Protein AF-A0A7W0UI19-F1 (afdb_monomer_lite)

Radius of gyration: 21.77 Å; chains: 1; bounding box: 52×46×66 Å

Structure (mmCIF, N/CA/C/O backbone):
data_AF-A0A7W0UI19-F1
#
_entry.id   AF-A0A7W0UI19-F1
#
loop_
_atom_site.group_PDB
_atom_site.id
_atom_site.type_symbol
_atom_site.label_atom_id
_atom_site.label_alt_id
_atom_site.label_comp_id
_atom_site.label_asym_id
_atom_site.label_entity_id
_atom_site.label_seq_id
_atom_site.pdbx_PDB_ins_code
_atom_site.Cartn_x
_atom_site.Cartn_y
_atom_site.Cartn_z
_atom_site.occupancy
_atom_site.B_iso_or_equiv
_atom_site.auth_seq_id
_atom_site.auth_comp_id
_atom_site.auth_asym_id
_atom_site.auth_atom_id
_atom_site.pdbx_PDB_model_num
ATOM 1 N N . ILE A 1 1 ? -8.050 18.160 -7.319 1.00 52.12 1 ILE A N 1
ATOM 2 C CA . ILE A 1 1 ? -9.422 18.165 -6.756 1.00 52.12 1 ILE A CA 1
ATOM 3 C C . ILE A 1 1 ? -9.553 16.894 -5.936 1.00 52.12 1 ILE A C 1
ATOM 5 O O . ILE A 1 1 ? -9.395 15.825 -6.505 1.00 52.12 1 ILE A O 1
ATOM 9 N N . LEU A 1 2 ? -9.743 16.997 -4.620 1.00 68.25 2 LEU A N 1
ATOM 10 C CA . LEU A 1 2 ? -10.076 15.840 -3.787 1.00 68.25 2 LEU A CA 1
ATOM 11 C C . LEU A 1 2 ? -11.592 15.674 -3.831 1.00 68.25 2 LEU A C 1
ATOM 13 O O . LEU A 1 2 ? -12.313 16.523 -3.301 1.00 68.25 2 LEU A O 1
ATOM 17 N N . HIS A 1 3 ? -12.056 14.638 -4.526 1.00 80.94 3 HIS A N 1
ATOM 18 C CA . HIS A 1 3 ? -13.480 14.384 -4.711 1.00 80.94 3 HIS A CA 1
ATOM 19 C C . HIS A 1 3 ? -14.168 14.138 -3.362 1.00 80.94 3 HIS A C 1
ATOM 21 O O . HIS A 1 3 ? -13.577 13.586 -2.431 1.00 80.94 3 HIS A O 1
ATOM 27 N N . SER A 1 4 ? -15.410 14.601 -3.246 1.00 92.00 4 SER A N 1
ATOM 28 C CA . SER A 1 4 ? -16.253 14.341 -2.087 1.00 92.00 4 SER A CA 1
ATOM 29 C C . SER A 1 4 ? -17.695 14.102 -2.512 1.00 92.00 4 SER A C 1
ATOM 31 O O . SER A 1 4 ? -18.158 14.648 -3.515 1.00 92.00 4 SER A O 1
ATOM 33 N N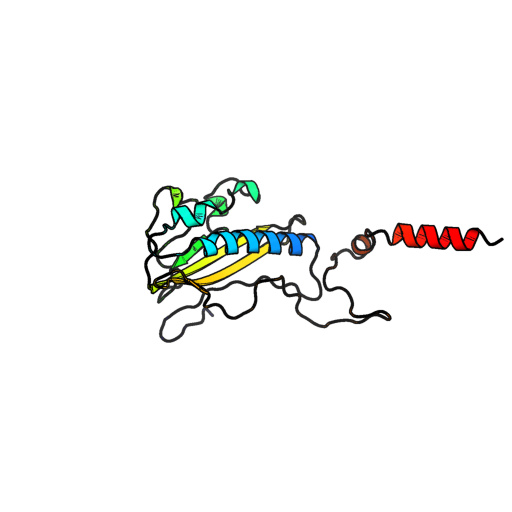 . TYR A 1 5 ? -18.405 13.295 -1.731 1.00 92.06 5 TYR A N 1
ATOM 34 C CA . TYR A 1 5 ? -19.844 13.097 -1.851 1.00 92.06 5 TYR A CA 1
ATOM 35 C C . TYR A 1 5 ? -20.494 13.447 -0.516 1.00 92.06 5 TYR A C 1
ATOM 37 O O . TYR A 1 5 ? -20.181 12.840 0.503 1.00 92.06 5 TYR A O 1
ATOM 45 N N . MET A 1 6 ? -21.355 14.470 -0.498 1.00 95.81 6 MET A N 1
ATOM 46 C CA . MET A 1 6 ? -21.982 14.981 0.734 1.00 95.81 6 MET A CA 1
ATOM 47 C C . MET A 1 6 ? -20.972 15.294 1.859 1.00 95.81 6 MET A C 1
ATOM 49 O O . MET A 1 6 ? -21.268 15.138 3.037 1.00 95.81 6 MET A O 1
ATOM 53 N N . GLY A 1 7 ? -19.759 15.719 1.492 1.00 93.75 7 GLY A N 1
ATOM 54 C CA . GLY A 1 7 ? -18.665 16.000 2.428 1.00 93.75 7 GLY A CA 1
ATOM 55 C C . GLY A 1 7 ? -17.731 14.816 2.699 1.00 93.75 7 GLY A C 1
ATOM 56 O O . GLY A 1 7 ? -16.564 15.055 2.996 1.00 93.75 7 GLY A O 1
ATOM 57 N N . TYR A 1 8 ? -18.184 13.575 2.500 1.00 94.69 8 TYR A N 1
ATOM 58 C CA . TYR A 1 8 ? -17.359 12.378 2.680 1.00 94.69 8 TYR A CA 1
ATOM 59 C C . TYR A 1 8 ? -16.314 12.229 1.577 1.00 94.69 8 TYR A C 1
ATOM 61 O O . TYR A 1 8 ? -16.587 12.514 0.408 1.00 94.69 8 TYR A O 1
ATOM 69 N N . ARG A 1 9 ? -15.112 11.791 1.953 1.00 92.50 9 ARG A N 1
ATOM 70 C CA . ARG A 1 9 ? -13.928 11.713 1.093 1.00 92.50 9 ARG A CA 1
ATOM 71 C C . ARG A 1 9 ? -13.615 10.280 0.669 1.00 92.50 9 ARG A C 1
ATOM 73 O O . ARG A 1 9 ? -13.901 9.319 1.373 1.00 92.50 9 ARG A O 1
ATOM 80 N N . THR A 1 10 ? -12.953 10.164 -0.476 1.00 90.94 10 THR A N 1
ATOM 81 C CA . THR A 1 10 ? -12.312 8.928 -0.943 1.00 90.94 10 THR A CA 1
ATOM 82 C C . THR A 1 10 ? -10.802 9.129 -0.970 1.00 90.94 10 THR A C 1
ATOM 84 O O . THR A 1 10 ? -10.346 10.181 -1.427 1.00 90.94 10 THR A O 1
ATOM 87 N N . CYS A 1 11 ? -10.040 8.122 -0.551 1.00 91.88 11 CYS A N 1
ATOM 88 C CA . CYS A 1 11 ? -8.587 8.075 -0.703 1.00 91.88 11 CYS A CA 1
ATOM 89 C C . CYS A 1 11 ? -8.212 6.705 -1.279 1.00 91.88 11 CYS A C 1
ATOM 91 O O . CYS A 1 11 ? -8.660 5.685 -0.762 1.00 91.88 11 CYS A O 1
ATOM 93 N N . TYR A 1 12 ? -7.542 6.698 -2.429 1.00 91.31 12 TYR A N 1
ATOM 94 C CA . TYR A 1 12 ? -6.922 5.506 -2.999 1.00 91.31 12 TYR A CA 1
ATOM 95 C C . TYR A 1 12 ? -5.825 5.921 -3.990 1.00 91.31 12 TYR A C 1
ATOM 97 O O . TYR A 1 12 ? -5.957 6.889 -4.748 1.00 91.31 12 TYR A O 1
ATOM 105 N N . TYR A 1 13 ? -4.774 5.113 -4.048 1.00 93.19 13 TYR A N 1
ATOM 106 C CA . TYR A 1 13 ? -3.627 5.241 -4.932 1.00 93.19 13 TYR A CA 1
ATOM 107 C C . TYR A 1 13 ? -3.538 4.020 -5.834 1.00 93.19 13 TYR A C 1
ATOM 109 O O . TYR A 1 13 ? -3.796 2.880 -5.437 1.00 93.19 13 TYR A O 1
ATOM 117 N N . ARG A 1 14 ? -3.146 4.261 -7.082 1.00 95.94 14 ARG A N 1
ATOM 118 C CA . ARG A 1 14 ? -2.836 3.221 -8.056 1.00 95.94 14 ARG A CA 1
ATOM 119 C C . ARG A 1 14 ? -1.517 3.571 -8.712 1.00 95.94 14 ARG A C 1
ATOM 121 O O . ARG A 1 14 ? -1.337 4.684 -9.199 1.00 95.94 14 ARG A O 1
ATOM 128 N N . THR A 1 15 ? -0.622 2.596 -8.765 1.00 97.31 15 THR A N 1
ATOM 129 C CA . THR A 1 15 ? 0.556 2.670 -9.626 1.00 97.31 15 THR A CA 1
ATOM 130 C C . THR A 1 15 ? 0.191 2.104 -10.989 1.00 97.31 15 THR A C 1
ATOM 132 O O . THR A 1 15 ? -0.308 0.983 -11.086 1.00 97.31 15 THR A O 1
ATOM 135 N N . LEU A 1 16 ? 0.438 2.887 -12.036 1.00 96.44 16 LEU A N 1
ATOM 136 C CA . LEU A 1 16 ? 0.225 2.511 -13.428 1.00 96.44 16 LEU A CA 1
ATOM 137 C C . LEU A 1 16 ? 1.539 2.687 -14.186 1.00 96.44 16 LEU A C 1
ATOM 139 O O . LEU A 1 16 ? 2.248 3.670 -13.978 1.00 96.44 16 LEU A O 1
ATOM 143 N N . ALA A 1 17 ? 1.828 1.771 -15.103 1.00 95.69 17 ALA A N 1
ATOM 144 C CA . ALA A 1 17 ? 2.871 1.965 -16.104 1.00 95.69 17 ALA A CA 1
ATOM 145 C C . ALA A 1 17 ? 2.230 2.361 -17.440 1.00 95.69 17 ALA A C 1
ATOM 147 O O . ALA A 1 17 ? 1.106 1.959 -17.731 1.00 95.69 17 ALA A O 1
ATOM 148 N N . VAL A 1 18 ? 2.931 3.127 -18.276 1.00 93.69 18 VAL A N 1
ATOM 149 C CA . VAL A 1 18 ? 2.445 3.519 -19.609 1.00 93.69 18 VAL A CA 1
ATOM 150 C C . VAL A 1 18 ? 3.315 2.857 -20.670 1.00 93.69 18 VAL A C 1
ATOM 152 O O . VAL A 1 18 ? 4.537 2.901 -20.580 1.00 93.69 18 VAL A O 1
ATOM 155 N N . ALA A 1 19 ? 2.678 2.256 -21.678 1.00 90.38 19 ALA A N 1
ATOM 156 C CA . ALA A 1 19 ? 3.276 1.453 -22.749 1.00 90.38 19 ALA A CA 1
ATOM 157 C C . ALA A 1 19 ? 3.923 0.134 -22.283 1.00 90.38 19 ALA A C 1
ATOM 159 O O . ALA A 1 19 ? 3.547 -0.930 -22.779 1.00 90.38 19 ALA A O 1
ATOM 160 N N . SER A 1 20 ? 4.841 0.175 -21.317 1.00 92.31 20 SER A N 1
ATOM 161 C CA . SER A 1 20 ? 5.483 -1.004 -20.726 1.00 92.31 20 SER A CA 1
ATOM 162 C C . SER A 1 20 ? 5.920 -0.761 -19.281 1.00 92.31 20 SER A C 1
ATOM 164 O O . SER A 1 20 ? 6.120 0.379 -18.876 1.00 92.31 20 SER A O 1
ATOM 166 N N . ALA A 1 21 ? 6.104 -1.836 -18.516 1.00 94.81 21 ALA A N 1
ATOM 167 C CA . ALA A 1 21 ? 6.697 -1.814 -17.180 1.00 94.81 21 ALA A CA 1
ATOM 168 C C . ALA A 1 21 ? 8.069 -2.501 -17.174 1.00 94.81 21 ALA A C 1
ATOM 170 O O . ALA A 1 21 ? 8.208 -3.580 -17.754 1.00 94.81 21 ALA A O 1
ATOM 171 N N . SER A 1 22 ? 9.051 -1.910 -16.488 1.00 94.38 22 SER A N 1
ATOM 172 C CA . SER A 1 22 ? 10.348 -2.550 -16.234 1.00 94.38 22 SER A CA 1
ATOM 173 C C . SER A 1 22 ? 10.191 -3.727 -15.272 1.00 94.38 22 SER A C 1
ATOM 175 O O . SER A 1 22 ? 9.207 -3.816 -14.521 1.00 94.38 22 SER A O 1
ATOM 177 N N . ARG A 1 23 ? 11.159 -4.650 -15.271 1.00 94.31 23 ARG A N 1
ATOM 178 C CA . ARG A 1 23 ? 11.112 -5.768 -14.327 1.00 94.31 23 ARG A CA 1
ATOM 179 C C . ARG A 1 23 ? 11.228 -5.296 -12.866 1.00 94.31 23 ARG A C 1
ATOM 181 O O . ARG A 1 23 ? 10.413 -5.753 -12.060 1.00 94.31 23 ARG A O 1
ATOM 188 N N . PRO A 1 24 ? 12.123 -4.345 -12.524 1.00 95.81 24 PRO A N 1
ATOM 189 C CA . PRO A 1 24 ? 12.184 -3.763 -11.186 1.00 95.81 24 PRO A CA 1
ATOM 190 C C . PRO A 1 24 ? 10.859 -3.158 -10.705 1.00 95.81 24 PRO A C 1
ATOM 192 O O . PRO A 1 24 ? 10.486 -3.381 -9.554 1.00 95.81 24 PRO A O 1
ATOM 195 N N . LEU A 1 25 ? 10.112 -2.456 -11.568 1.00 97.38 25 LEU A N 1
ATOM 196 C CA . LEU A 1 25 ? 8.817 -1.875 -11.192 1.00 97.38 25 LEU A CA 1
ATOM 197 C C . LEU A 1 25 ? 7.766 -2.954 -10.896 1.00 97.38 25 LEU A C 1
ATOM 199 O O . LEU A 1 25 ? 7.000 -2.831 -9.942 1.00 97.38 25 LEU A O 1
ATOM 203 N N . LEU A 1 26 ? 7.732 -4.029 -11.688 1.00 97.00 26 LEU A N 1
ATOM 204 C CA . LEU A 1 26 ? 6.833 -5.160 -11.435 1.00 97.00 26 LEU A CA 1
ATOM 205 C C . LEU A 1 26 ? 7.136 -5.850 -10.107 1.00 97.00 26 LEU A C 1
ATOM 207 O O . LEU A 1 26 ? 6.212 -6.212 -9.378 1.00 97.00 26 LEU A O 1
ATOM 211 N N . ASP A 1 27 ? 8.415 -6.046 -9.796 1.00 97.56 27 ASP A N 1
ATOM 212 C CA . ASP A 1 27 ? 8.826 -6.684 -8.549 1.00 97.56 27 ASP A CA 1
ATOM 213 C C . ASP A 1 27 ? 8.541 -5.773 -7.340 1.00 97.56 27 ASP A C 1
ATOM 215 O O . ASP A 1 27 ? 8.042 -6.254 -6.318 1.00 97.56 27 ASP A O 1
ATOM 219 N N . ALA A 1 28 ? 8.724 -4.454 -7.483 1.00 98.31 28 ALA A N 1
ATOM 220 C CA . ALA A 1 28 ? 8.313 -3.475 -6.477 1.00 98.31 28 ALA A CA 1
ATOM 221 C C . ALA A 1 28 ? 6.798 -3.476 -6.243 1.00 98.31 28 ALA A C 1
ATOM 223 O O . ALA A 1 28 ? 6.350 -3.524 -5.098 1.00 98.31 28 ALA A O 1
ATOM 224 N N . TYR A 1 29 ? 6.000 -3.505 -7.314 1.00 98.56 29 TYR A N 1
ATOM 225 C CA . TYR A 1 29 ? 4.541 -3.572 -7.216 1.00 98.56 29 TYR A CA 1
ATOM 226 C C . TYR A 1 29 ? 4.076 -4.810 -6.454 1.00 98.56 29 TYR A C 1
ATOM 228 O O . TYR A 1 29 ? 3.253 -4.706 -5.549 1.00 98.56 29 TYR A O 1
ATOM 236 N N . LYS A 1 30 ? 4.635 -5.984 -6.773 1.00 98.44 30 LYS A N 1
ATOM 237 C CA . LYS A 1 30 ? 4.313 -7.231 -6.065 1.00 98.44 30 LYS A CA 1
ATOM 238 C C . LYS A 1 30 ? 4.644 -7.145 -4.580 1.00 98.44 30 LYS A C 1
ATOM 240 O O . LYS A 1 30 ? 3.865 -7.619 -3.759 1.00 98.44 30 LYS A O 1
ATOM 245 N N . ARG A 1 31 ? 5.786 -6.548 -4.228 1.00 98.38 31 ARG A N 1
ATOM 246 C CA . ARG A 1 31 ? 6.193 -6.398 -2.828 1.00 98.38 31 ARG A CA 1
ATOM 247 C C . ARG A 1 31 ? 5.301 -5.417 -2.069 1.00 98.38 31 ARG A C 1
ATOM 249 O O . ARG A 1 31 ? 4.898 -5.719 -0.952 1.00 98.38 31 ARG A O 1
ATOM 256 N N . CYS A 1 32 ? 4.969 -4.290 -2.690 1.00 98.25 32 CYS A N 1
ATOM 257 C CA . CYS A 1 32 ? 4.010 -3.326 -2.164 1.00 98.25 32 CYS A CA 1
ATOM 258 C C . CYS A 1 32 ? 2.650 -4.002 -1.907 1.00 98.25 32 CYS A C 1
ATOM 260 O O . CYS A 1 32 ? 2.166 -4.006 -0.778 1.00 98.25 32 CYS A O 1
ATOM 262 N N . ARG A 1 33 ? 2.101 -4.700 -2.911 1.00 98.12 33 ARG A N 1
ATOM 263 C CA . ARG A 1 33 ? 0.830 -5.427 -2.788 1.00 98.12 33 ARG A CA 1
ATOM 264 C C . ARG A 1 33 ? 0.854 -6.487 -1.682 1.00 98.12 33 ARG A C 1
ATOM 266 O O . ARG A 1 33 ? -0.101 -6.579 -0.923 1.00 98.12 33 ARG A O 1
ATOM 273 N N . TYR A 1 34 ? 1.954 -7.228 -1.549 1.00 98.44 34 TYR A N 1
ATOM 274 C CA . TYR A 1 34 ? 2.127 -8.228 -0.492 1.00 98.44 34 TYR A CA 1
ATOM 275 C C . TYR A 1 34 ? 1.947 -7.639 0.917 1.00 98.44 34 TYR A C 1
ATOM 277 O O . TYR A 1 34 ? 1.208 -8.204 1.719 1.00 98.44 34 TYR A O 1
ATOM 285 N N . TYR A 1 35 ? 2.586 -6.504 1.224 1.00 98.50 35 TYR A N 1
ATOM 286 C CA . TYR A 1 35 ? 2.452 -5.881 2.547 1.00 98.50 35 TYR A CA 1
ATOM 287 C C . TYR A 1 35 ? 1.065 -5.296 2.788 1.00 98.50 35 TYR A C 1
ATOM 289 O O . TYR A 1 35 ? 0.579 -5.324 3.919 1.00 98.50 35 TYR A O 1
ATOM 297 N N . LEU A 1 36 ? 0.428 -4.782 1.735 1.00 98.50 36 LEU A N 1
ATOM 298 C CA . LEU A 1 36 ? -0.937 -4.287 1.816 1.00 98.50 36 LEU A CA 1
ATOM 299 C C . LEU A 1 36 ? -1.920 -5.418 2.129 1.00 98.50 36 LEU A C 1
ATOM 301 O O . LEU A 1 36 ? -2.671 -5.318 3.094 1.00 98.50 36 LEU A O 1
ATOM 305 N N . ASP A 1 37 ? -1.862 -6.519 1.376 1.00 98.44 37 ASP A N 1
ATOM 306 C CA . ASP A 1 37 ? -2.731 -7.681 1.587 1.00 98.44 37 ASP A CA 1
ATOM 307 C C . ASP A 1 37 ? -2.492 -8.326 2.962 1.00 98.44 37 ASP A C 1
ATOM 309 O O . ASP A 1 37 ? -3.447 -8.698 3.643 1.00 98.44 37 ASP A O 1
ATOM 313 N N . ALA A 1 38 ? -1.232 -8.407 3.410 1.00 98.62 38 ALA A N 1
ATOM 314 C CA . ALA A 1 38 ? -0.893 -8.920 4.737 1.00 98.62 38 ALA A CA 1
ATOM 315 C C . ALA A 1 38 ? -1.503 -8.071 5.865 1.00 98.62 38 ALA A C 1
ATOM 317 O O . ALA A 1 38 ? -1.992 -8.626 6.845 1.00 98.62 38 ALA A O 1
ATOM 318 N N . ALA A 1 39 ? -1.497 -6.743 5.729 1.00 98.56 39 ALA A N 1
ATOM 319 C CA . ALA A 1 39 ? -2.092 -5.840 6.711 1.00 98.56 39 ALA A CA 1
ATOM 320 C C . ALA A 1 39 ? -3.626 -5.881 6.679 1.00 98.56 39 ALA A C 1
ATOM 322 O O . ALA A 1 39 ? -4.261 -5.977 7.728 1.00 98.56 39 ALA A O 1
ATOM 323 N N . ILE A 1 40 ? -4.222 -5.876 5.482 1.00 98.44 40 ILE A N 1
ATOM 324 C CA . ILE A 1 40 ? -5.674 -5.988 5.288 1.00 98.44 40 ILE A CA 1
ATOM 325 C C . ILE A 1 40 ? -6.212 -7.294 5.896 1.00 98.44 40 ILE A C 1
ATOM 327 O O . ILE A 1 40 ? -7.244 -7.278 6.560 1.00 98.44 40 ILE A O 1
ATOM 331 N N . ALA A 1 41 ? -5.492 -8.411 5.754 1.00 98.50 41 ALA A N 1
ATOM 332 C CA . ALA A 1 41 ? -5.898 -9.708 6.304 1.00 98.50 41 ALA A CA 1
ATOM 333 C C . ALA A 1 41 ? -6.015 -9.742 7.842 1.00 98.50 41 ALA A C 1
ATOM 335 O O . ALA A 1 41 ? -6.640 -10.652 8.387 1.00 98.50 41 ALA A O 1
ATOM 336 N N . LEU A 1 42 ? -5.424 -8.772 8.548 1.00 98.56 42 LEU A N 1
ATOM 337 C CA . LEU A 1 42 ? -5.507 -8.652 10.006 1.00 98.56 42 LEU A CA 1
ATOM 338 C C . LEU A 1 42 ? -6.705 -7.817 10.477 1.00 98.56 42 LEU A C 1
ATOM 340 O O . LEU A 1 42 ? -6.971 -7.760 11.680 1.00 98.56 42 LEU A O 1
ATOM 344 N N . ILE A 1 43 ? -7.429 -7.170 9.562 1.00 98.69 43 ILE A N 1
ATOM 345 C CA . ILE A 1 43 ? -8.527 -6.276 9.914 1.00 98.69 43 ILE A CA 1
ATOM 346 C C . ILE A 1 43 ? -9.747 -7.067 10.374 1.00 98.69 43 ILE A C 1
ATOM 348 O O . ILE A 1 43 ? -10.305 -7.889 9.653 1.00 98.69 43 ILE A O 1
ATOM 352 N N . ARG A 1 44 ? -10.174 -6.781 11.601 1.00 98.62 44 ARG A N 1
ATOM 353 C CA . ARG A 1 44 ? -11.405 -7.275 12.220 1.00 98.62 44 ARG A CA 1
ATOM 354 C C . ARG A 1 44 ? -11.702 -6.456 13.477 1.00 98.62 44 ARG A C 1
ATOM 356 O O . ARG A 1 44 ? -10.765 -5.889 14.053 1.00 98.62 44 ARG A O 1
ATOM 363 N N . PRO A 1 45 ? -12.950 -6.436 13.969 1.00 98.75 45 PRO A N 1
ATOM 364 C CA . PRO A 1 45 ? -13.244 -5.871 15.278 1.00 98.75 45 PRO A CA 1
ATOM 365 C C . PRO A 1 45 ? -12.358 -6.472 16.382 1.00 98.75 45 PRO A C 1
ATOM 367 O O . PRO A 1 45 ? -12.140 -7.687 16.453 1.00 98.75 45 PRO A O 1
ATOM 370 N N . GLY A 1 46 ? -11.828 -5.603 17.240 1.00 98.31 46 GLY A N 1
ATOM 371 C CA . GLY A 1 46 ? -10.959 -5.959 18.361 1.00 98.31 46 GLY A CA 1
ATOM 372 C C . GLY A 1 46 ? -9.476 -6.125 18.019 1.00 98.31 46 GLY A C 1
ATOM 373 O O . GLY A 1 46 ? -8.678 -6.189 18.951 1.00 98.31 46 GLY A O 1
ATOM 374 N N . ALA A 1 47 ? -9.091 -6.166 16.737 1.00 98.56 47 ALA A N 1
ATOM 375 C CA . ALA A 1 47 ? -7.686 -6.013 16.356 1.00 98.56 47 ALA A CA 1
ATOM 376 C C . ALA A 1 47 ? -7.196 -4.589 16.671 1.00 98.56 47 ALA A C 1
ATOM 378 O O . ALA A 1 47 ? -8.001 -3.680 16.881 1.00 98.56 47 ALA A O 1
ATOM 379 N N . THR A 1 48 ? -5.887 -4.367 16.694 1.00 98.81 48 THR A N 1
ATOM 380 C CA . THR A 1 48 ? -5.299 -3.043 16.943 1.00 98.81 48 THR A CA 1
ATOM 381 C C . THR A 1 48 ? -4.493 -2.527 15.760 1.00 98.81 48 THR A C 1
ATOM 383 O O . THR A 1 48 ? -3.939 -3.302 14.979 1.00 98.81 48 THR A O 1
ATOM 386 N N . THR A 1 49 ? -4.350 -1.203 15.653 1.00 98.75 49 THR A N 1
ATOM 387 C CA . THR A 1 49 ? -3.456 -0.593 14.654 1.00 98.75 49 THR A CA 1
ATOM 388 C C . THR A 1 49 ? -2.016 -1.106 14.784 1.00 98.75 49 THR A C 1
ATOM 390 O O . THR A 1 49 ? -1.352 -1.303 13.772 1.00 98.75 49 THR A O 1
ATOM 393 N N . GLY A 1 50 ? -1.552 -1.404 16.004 1.00 98.69 50 GLY A N 1
ATOM 394 C CA . GLY A 1 50 ? -0.241 -2.005 16.275 1.00 98.69 50 GLY A CA 1
ATOM 395 C C . GLY A 1 50 ? -0.069 -3.405 15.677 1.00 98.69 50 GLY A C 1
ATOM 396 O O . GLY A 1 50 ? 0.945 -3.679 15.034 1.00 98.69 50 GLY A O 1
ATOM 397 N N . GLU A 1 51 ? -1.072 -4.277 15.825 1.00 98.75 51 GLU A N 1
ATOM 398 C CA . GLU A 1 51 ? -1.076 -5.608 15.195 1.00 98.75 51 GLU A CA 1
ATOM 399 C C . GLU A 1 51 ? -1.002 -5.495 13.669 1.00 98.75 51 GLU A C 1
ATOM 401 O O . GLU A 1 51 ? -0.219 -6.202 13.038 1.00 98.75 51 GLU A O 1
ATOM 406 N N . VAL A 1 52 ? -1.748 -4.558 13.080 1.00 98.75 52 VAL A N 1
ATOM 407 C CA . VAL A 1 52 ? -1.771 -4.337 11.627 1.00 98.75 52 VAL A CA 1
ATOM 408 C C . VAL A 1 52 ? -0.421 -3.845 11.108 1.00 98.75 52 VAL A C 1
ATOM 410 O O . VAL A 1 52 ? 0.092 -4.389 10.134 1.00 98.75 52 VAL A O 1
ATOM 413 N N . VAL A 1 53 ? 0.209 -2.860 11.756 1.00 98.56 53 VAL A N 1
ATOM 414 C CA . VAL A 1 53 ? 1.513 -2.350 11.288 1.00 98.56 53 VAL A CA 1
ATOM 415 C C . VAL A 1 53 ? 2.683 -3.282 11.612 1.00 98.56 53 VAL A C 1
ATOM 417 O O . VAL A 1 53 ? 3.785 -3.089 11.095 1.00 98.56 53 VAL A O 1
ATOM 420 N N . SER A 1 54 ? 2.471 -4.310 12.440 1.00 98.19 54 SER A N 1
ATOM 421 C CA . SER A 1 54 ? 3.517 -5.278 12.791 1.00 98.19 54 SER A CA 1
ATOM 422 C C . SER A 1 54 ? 4.009 -6.097 11.592 1.00 98.19 54 SER A C 1
ATOM 424 O O . SER A 1 54 ? 5.167 -6.515 11.585 1.00 98.19 54 SER A O 1
ATOM 426 N N . VAL A 1 55 ? 3.169 -6.276 10.562 1.00 98.38 55 VAL A N 1
ATOM 427 C CA . VAL A 1 55 ? 3.530 -6.983 9.319 1.00 98.38 55 VAL A CA 1
ATOM 428 C C . VAL A 1 55 ? 4.156 -6.076 8.262 1.00 98.38 55 VAL A C 1
ATOM 430 O O . VAL A 1 55 ? 4.653 -6.570 7.249 1.00 98.38 55 VAL A O 1
ATOM 433 N N . TRP A 1 56 ? 4.143 -4.757 8.468 1.00 98.31 56 TRP A N 1
ATOM 434 C CA . TRP A 1 56 ? 4.836 -3.828 7.584 1.00 98.31 56 TRP A CA 1
ATOM 435 C C . TRP A 1 56 ? 6.349 -3.869 7.817 1.00 98.31 56 TRP A C 1
ATOM 437 O O . TRP A 1 56 ? 6.788 -4.030 8.962 1.00 98.31 56 TRP A O 1
ATOM 447 N N . PRO A 1 57 ? 7.147 -3.694 6.747 1.00 97.69 57 PRO A N 1
ATOM 448 C CA . P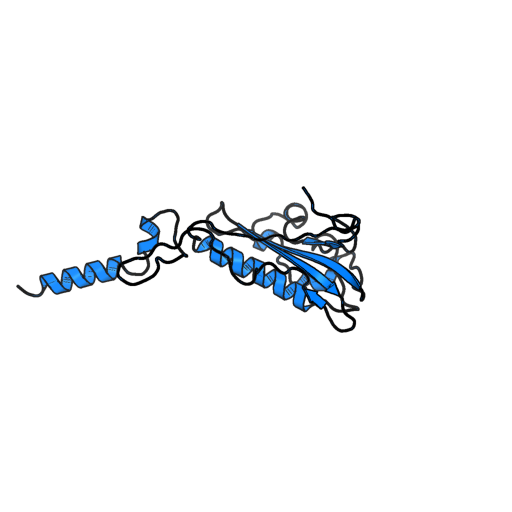RO A 1 57 ? 8.598 -3.711 6.831 1.00 97.69 57 PRO A CA 1
ATOM 449 C C . PRO A 1 57 ? 9.097 -2.534 7.665 1.00 97.69 57 PRO A C 1
ATOM 451 O O . PRO A 1 57 ? 8.492 -1.460 7.667 1.00 97.69 57 PRO A O 1
ATOM 454 N N . LYS A 1 58 ? 10.240 -2.716 8.321 1.00 98.06 58 LYS A N 1
ATOM 455 C CA . LYS A 1 58 ? 10.992 -1.604 8.905 1.00 98.06 58 LYS A CA 1
ATOM 456 C C . LYS A 1 58 ? 11.500 -0.679 7.806 1.00 98.06 58 LYS A C 1
ATOM 458 O O . LYS A 1 58 ? 11.857 -1.144 6.723 1.00 98.06 58 LYS A O 1
ATOM 463 N N . ALA A 1 59 ? 11.632 0.606 8.120 1.00 97.81 59 ALA A N 1
ATOM 464 C CA . ALA A 1 59 ? 12.176 1.631 7.224 1.00 97.81 59 ALA A CA 1
ATOM 465 C C . ALA A 1 59 ? 13.452 1.202 6.467 1.00 97.81 59 ALA A C 1
ATOM 467 O O . ALA A 1 59 ? 13.571 1.391 5.253 1.00 97.81 59 ALA A O 1
ATOM 468 N N . GLN A 1 60 ? 14.389 0.551 7.162 1.00 97.94 60 GLN A N 1
ATOM 469 C CA . GLN A 1 60 ? 15.681 0.154 6.596 1.00 97.94 60 GLN A CA 1
ATOM 470 C C . GLN A 1 60 ? 15.558 -0.941 5.531 1.00 97.94 60 GLN A C 1
ATOM 472 O O . GLN A 1 60 ? 16.403 -1.028 4.642 1.00 97.94 60 GLN A O 1
ATOM 477 N N . GLU A 1 61 ? 14.501 -1.755 5.574 1.00 97.44 61 GLU A N 1
ATOM 478 C CA . GLU A 1 61 ? 14.274 -2.831 4.602 1.00 97.44 61 GLU A CA 1
ATOM 479 C C . GLU A 1 61 ? 13.925 -2.298 3.208 1.00 97.44 61 GLU A C 1
ATOM 481 O O . GLU A 1 61 ? 14.078 -3.015 2.219 1.00 97.44 61 GLU A O 1
ATOM 486 N N . PHE A 1 62 ? 13.486 -1.041 3.120 1.00 96.31 62 PHE A N 1
ATOM 487 C CA . PHE A 1 62 ? 13.169 -0.367 1.864 1.00 96.31 62 PHE A CA 1
ATOM 488 C C . PHE A 1 62 ? 13.923 0.958 1.694 1.00 96.31 62 PHE A C 1
ATOM 490 O O . PHE A 1 62 ? 13.499 1.827 0.937 1.00 96.31 62 PHE A O 1
ATOM 497 N N . GLY A 1 63 ? 15.081 1.090 2.350 1.00 96.00 63 GLY A N 1
ATOM 498 C CA . GLY A 1 63 ? 16.068 2.126 2.035 1.00 96.00 63 GLY A CA 1
ATOM 499 C C . GLY A 1 63 ? 15.942 3.443 2.803 1.00 96.00 63 GLY A C 1
ATOM 500 O O . GLY A 1 63 ? 16.575 4.418 2.402 1.00 96.00 63 GLY A O 1
ATOM 501 N N . PHE A 1 64 ? 15.178 3.488 3.897 1.00 96.88 64 PHE A N 1
ATOM 502 C CA . PHE A 1 64 ? 15.049 4.673 4.753 1.00 96.88 64 PHE A CA 1
ATOM 503 C C . PHE A 1 64 ? 15.813 4.499 6.075 1.00 96.88 64 PHE A C 1
ATOM 505 O O . PHE A 1 64 ? 15.910 3.380 6.582 1.00 96.88 64 PHE A O 1
ATOM 512 N N . PRO A 1 65 ? 16.379 5.578 6.650 1.00 97.38 65 PRO A N 1
ATOM 513 C CA . PRO A 1 65 ? 17.212 5.479 7.849 1.00 97.38 65 PRO A CA 1
ATOM 514 C C . PRO A 1 65 ? 16.427 5.057 9.099 1.00 97.38 65 PRO A C 1
ATOM 516 O O . PRO A 1 65 ? 16.966 4.323 9.928 1.00 97.38 65 PRO A O 1
ATOM 519 N N . ASP A 1 66 ? 15.167 5.479 9.224 1.00 97.81 66 ASP A N 1
ATOM 520 C CA . ASP A 1 66 ? 14.303 5.246 10.383 1.00 97.81 66 ASP A CA 1
ATOM 521 C C . ASP A 1 66 ? 12.809 5.427 10.037 1.00 97.81 66 ASP A C 1
ATOM 523 O O . ASP A 1 66 ? 12.444 5.812 8.923 1.00 97.81 66 ASP A O 1
ATOM 527 N N . GLU A 1 67 ? 11.938 5.097 10.997 1.00 97.00 67 GLU A N 1
ATOM 528 C CA . GLU A 1 67 ? 10.476 5.157 10.844 1.00 97.00 67 GLU A CA 1
ATOM 529 C C . GLU A 1 67 ? 9.948 6.599 10.710 1.00 97.00 67 GLU A C 1
ATOM 531 O O . GLU A 1 67 ? 8.864 6.798 10.167 1.00 97.00 67 GLU A O 1
ATOM 536 N N . GLU A 1 68 ? 10.699 7.612 11.162 1.00 96.94 68 GLU A N 1
ATOM 537 C CA . GLU A 1 68 ? 10.331 9.025 11.001 1.00 96.94 68 GLU A CA 1
ATOM 538 C C . GLU A 1 68 ? 10.520 9.463 9.545 1.00 96.94 68 GLU A C 1
ATOM 540 O O . GLU A 1 68 ? 9.592 9.987 8.924 1.00 96.94 68 GLU A O 1
ATOM 545 N N . ALA A 1 69 ? 11.674 9.151 8.950 1.00 96.88 69 ALA A N 1
ATOM 546 C CA . ALA A 1 69 ? 11.943 9.396 7.536 1.00 96.88 69 ALA A CA 1
ATOM 547 C C . ALA A 1 69 ? 10.990 8.621 6.607 1.00 96.88 69 ALA A C 1
ATOM 549 O O . ALA A 1 69 ? 10.725 9.058 5.486 1.00 96.88 69 ALA A O 1
ATOM 550 N N . ALA A 1 70 ? 10.469 7.482 7.069 1.00 96.00 70 ALA A N 1
ATOM 551 C CA . ALA A 1 70 ? 9.537 6.635 6.333 1.00 96.00 70 ALA A CA 1
ATOM 552 C C . ALA A 1 70 ? 8.049 6.870 6.664 1.00 96.00 70 ALA A C 1
ATOM 554 O O . ALA A 1 70 ? 7.190 6.197 6.088 1.00 96.00 70 ALA A O 1
ATOM 555 N N . PHE A 1 71 ? 7.728 7.808 7.564 1.00 92.69 71 PHE A N 1
ATOM 556 C CA . PHE A 1 71 ? 6.428 7.895 8.244 1.00 92.69 71 PHE A CA 1
ATOM 557 C C . PHE A 1 71 ? 5.206 7.845 7.315 1.00 92.69 71 PHE A C 1
ATOM 559 O O . PHE A 1 71 ? 4.230 7.166 7.618 1.00 92.69 71 PHE A O 1
ATOM 566 N N . ALA A 1 72 ? 5.265 8.545 6.180 1.00 90.38 72 ALA A N 1
ATOM 567 C CA . ALA A 1 72 ? 4.153 8.674 5.236 1.00 90.38 72 ALA A CA 1
ATOM 568 C C . ALA A 1 72 ? 4.212 7.686 4.048 1.00 90.38 72 ALA A C 1
ATOM 570 O O . ALA A 1 72 ? 3.531 7.901 3.043 1.00 90.38 72 ALA A O 1
ATOM 571 N N . LEU A 1 73 ? 5.063 6.654 4.120 1.00 94.88 73 LEU A N 1
ATOM 572 C CA . LEU A 1 73 ? 5.259 5.665 3.048 1.00 94.88 73 LEU A CA 1
ATOM 573 C C . LEU A 1 73 ? 4.549 4.337 3.337 1.00 94.88 73 LEU A C 1
ATOM 575 O O . LEU A 1 73 ? 3.863 3.822 2.457 1.00 94.88 73 LEU A O 1
ATOM 579 N N . GLN A 1 74 ? 4.690 3.816 4.561 1.00 95.56 74 GLN A N 1
ATOM 580 C CA . GLN A 1 74 ? 3.881 2.712 5.093 1.00 95.56 74 GLN A CA 1
ATOM 581 C C . GLN A 1 74 ? 2.884 3.301 6.083 1.00 95.56 74 GLN A C 1
ATOM 583 O O . GLN A 1 74 ? 3.248 3.593 7.226 1.00 95.56 74 GLN A O 1
ATOM 588 N N . PHE A 1 75 ? 1.656 3.539 5.633 1.00 97.44 75 PHE A N 1
ATOM 589 C CA . PHE A 1 75 ? 0.731 4.365 6.390 1.00 97.44 75 PHE A CA 1
ATOM 590 C C . PHE A 1 75 ? -0.714 3.900 6.256 1.00 97.44 75 PHE A C 1
ATOM 592 O O . PHE A 1 75 ? -1.097 3.155 5.360 1.00 97.44 75 PHE A O 1
ATOM 599 N N . GLY A 1 76 ? -1.539 4.334 7.189 1.00 97.75 76 GLY A N 1
ATOM 600 C CA . GLY A 1 76 ? -2.975 4.234 7.068 1.00 97.75 76 GLY A CA 1
ATOM 601 C C . GLY A 1 76 ? -3.643 5.252 7.964 1.00 97.75 76 GLY A C 1
ATOM 602 O O . GLY A 1 76 ? -3.083 5.690 8.973 1.00 97.75 76 GLY A O 1
ATOM 603 N N . HIS A 1 77 ? -4.846 5.644 7.585 1.00 97.88 77 HIS A N 1
ATOM 604 C CA . HIS A 1 77 ? -5.580 6.688 8.279 1.00 97.88 77 HIS A CA 1
ATOM 605 C C . HIS A 1 77 ? -7.083 6.505 8.119 1.00 97.88 77 HIS A C 1
ATOM 607 O O . HIS A 1 77 ? -7.562 6.008 7.097 1.00 97.88 77 HIS A O 1
ATOM 613 N N . GLY A 1 78 ? -7.837 6.971 9.112 1.00 97.69 78 GLY A N 1
ATOM 614 C CA . GLY A 1 78 ? -9.277 7.146 8.994 1.00 97.69 78 GLY A CA 1
ATOM 615 C C . GLY A 1 78 ? -9.634 8.036 7.807 1.00 97.69 78 GLY A C 1
ATOM 616 O O . GLY A 1 78 ? -8.886 8.960 7.461 1.00 97.69 78 GLY A O 1
ATOM 617 N N . VAL A 1 79 ? -10.778 7.751 7.187 1.00 95.81 79 VAL A N 1
ATOM 618 C CA . VAL A 1 79 ? -11.345 8.575 6.116 1.00 95.81 79 VAL A CA 1
ATOM 619 C C . VAL A 1 79 ? -12.840 8.766 6.340 1.00 95.81 79 VAL A C 1
ATOM 621 O O . VAL A 1 79 ? -13.582 7.806 6.538 1.00 95.81 79 VAL A O 1
ATOM 624 N N . GLY A 1 80 ? -13.285 10.012 6.220 1.00 95.06 80 GLY A N 1
ATOM 625 C CA . GLY A 1 80 ? -14.657 10.415 6.485 1.00 95.06 80 GLY A CA 1
ATOM 626 C C . GLY A 1 80 ? -14.889 11.828 5.973 1.00 95.06 80 GLY A C 1
ATOM 627 O O . GLY A 1 80 ? -14.852 12.049 4.762 1.00 95.06 80 GLY A O 1
ATOM 628 N N . LEU A 1 81 ? -15.142 12.790 6.864 1.00 94.88 81 LEU A N 1
ATOM 629 C CA . LEU A 1 81 ? -15.367 14.193 6.476 1.00 94.88 81 LEU A CA 1
ATOM 630 C C . LEU A 1 81 ? -14.048 14.931 6.209 1.00 94.88 81 LEU A C 1
ATOM 632 O O . LEU A 1 81 ? -13.973 15.790 5.320 1.00 94.88 81 LEU A O 1
ATOM 636 N N . SER A 1 82 ? -12.998 14.576 6.950 1.00 92.50 82 SER A N 1
ATOM 637 C CA . SER A 1 82 ? -11.617 14.925 6.630 1.00 92.50 82 SER A CA 1
ATOM 638 C C . SER A 1 82 ? -10.962 13.815 5.807 1.00 92.50 82 SER A C 1
ATOM 640 O O . SER A 1 82 ? -11.385 12.659 5.813 1.00 92.50 82 SER A O 1
ATOM 642 N N . ILE A 1 83 ? -9.930 14.191 5.048 1.00 91.56 83 ILE A N 1
ATOM 643 C CA . ILE A 1 83 ? -9.160 13.221 4.271 1.00 91.56 83 ILE A CA 1
ATOM 644 C C . ILE A 1 83 ? -8.343 12.316 5.184 1.00 91.56 83 ILE A C 1
ATOM 646 O O . ILE A 1 83 ? -8.271 11.122 4.925 1.00 91.56 83 ILE A O 1
ATOM 650 N N . TRP A 1 84 ? -7.765 12.892 6.239 1.00 92.81 84 TRP A N 1
ATOM 651 C CA . TRP A 1 84 ? -6.953 12.204 7.232 1.00 92.81 84 TRP A CA 1
ATOM 652 C C . TRP A 1 84 ? -7.618 12.373 8.594 1.00 92.81 84 TRP A C 1
ATOM 654 O O . TRP A 1 84 ? -7.802 13.496 9.079 1.00 92.81 84 TRP A O 1
ATOM 664 N N . GLU A 1 85 ? -8.017 11.246 9.170 1.00 94.56 85 GLU A N 1
ATOM 665 C CA . GLU A 1 85 ? -8.702 11.122 10.453 1.00 94.56 85 GLU A CA 1
ATOM 666 C C . GLU A 1 85 ? -8.095 9.959 11.245 1.00 94.56 85 GLU A C 1
ATOM 668 O O . GLU A 1 85 ? -7.222 9.234 10.765 1.00 94.56 85 GLU A O 1
ATOM 673 N N . LYS A 1 86 ? -8.555 9.770 12.479 1.00 95.44 86 LYS A N 1
ATOM 674 C CA . LYS A 1 86 ? -8.248 8.562 13.246 1.00 95.44 86 LYS A CA 1
ATOM 675 C C . LYS A 1 86 ? -9.063 7.363 12.735 1.00 95.44 86 LYS A C 1
ATOM 677 O O . LYS A 1 86 ? -10.178 7.574 12.260 1.00 95.44 86 LYS A O 1
ATOM 682 N N . PRO A 1 87 ? -8.574 6.125 12.906 1.00 96.75 87 PRO A N 1
ATOM 683 C CA . PRO A 1 87 ? -7.314 5.769 13.566 1.00 96.75 87 PRO A CA 1
ATOM 684 C C . PRO A 1 87 ? -6.091 5.972 12.662 1.00 96.75 87 PRO A C 1
ATOM 686 O O . PRO A 1 87 ? -6.217 5.981 11.440 1.00 96.75 87 PRO A O 1
ATOM 689 N N . VAL A 1 88 ? -4.912 6.130 13.269 1.00 96.81 88 VAL A N 1
ATOM 690 C CA . VAL A 1 88 ? -3.632 6.185 12.539 1.00 96.81 88 VAL A CA 1
ATOM 691 C C . VAL A 1 88 ? -2.957 4.814 12.562 1.00 96.81 88 VAL A C 1
ATOM 693 O O . VAL A 1 88 ? -2.797 4.203 13.622 1.00 96.81 88 VAL A O 1
ATOM 696 N N . PHE A 1 89 ? -2.504 4.365 11.394 1.00 98.38 89 PHE A N 1
ATOM 697 C CA . PHE A 1 89 ? -1.667 3.185 11.213 1.00 98.38 89 PHE A CA 1
ATOM 698 C C . PHE A 1 89 ? -0.276 3.647 10.793 1.00 98.38 89 PHE A C 1
ATOM 700 O O . PHE A 1 89 ? -0.056 4.080 9.666 1.00 98.38 89 PHE A O 1
ATOM 707 N N . SER A 1 90 ? 0.680 3.573 11.708 1.00 97.62 90 SER A N 1
ATOM 708 C CA . SER A 1 90 ? 2.084 3.836 11.415 1.00 97.62 90 SER A CA 1
ATOM 709 C C . SER A 1 90 ? 2.955 3.030 12.358 1.00 97.62 90 SER A C 1
ATOM 711 O O . SER A 1 90 ? 2.692 2.992 13.558 1.00 97.62 90 SER A O 1
ATOM 713 N N . ARG A 1 91 ? 4.035 2.436 11.849 1.00 97.81 91 ARG A N 1
ATOM 714 C CA . ARG A 1 91 ? 5.032 1.780 12.707 1.00 97.81 91 ARG A CA 1
ATOM 715 C C . ARG A 1 91 ? 5.640 2.746 13.731 1.00 97.81 91 ARG A C 1
ATOM 717 O O . ARG A 1 91 ? 5.956 2.311 14.831 1.00 97.81 91 ARG A O 1
ATOM 724 N N . LEU A 1 92 ? 5.733 4.039 13.401 1.00 97.31 92 LEU A N 1
ATOM 725 C CA . LEU A 1 92 ? 6.247 5.083 14.294 1.00 97.31 92 LEU A CA 1
ATOM 726 C C . LEU A 1 92 ? 5.348 5.328 15.518 1.00 97.31 92 LEU A C 1
ATOM 728 O O . LEU A 1 92 ? 5.845 5.740 16.557 1.00 97.31 92 LEU A O 1
ATOM 732 N N . VAL A 1 93 ? 4.031 5.119 15.397 1.00 96.62 93 VAL A N 1
ATOM 733 C CA . VAL A 1 93 ? 3.052 5.517 16.428 1.00 96.62 93 VAL A CA 1
ATOM 734 C C . VAL A 1 93 ? 2.295 4.319 16.989 1.00 96.62 93 VAL A C 1
ATOM 736 O O . VAL A 1 93 ? 2.194 4.156 18.200 1.00 96.62 93 VAL A O 1
ATOM 739 N N . SER A 1 94 ? 1.756 3.464 16.126 1.00 98.12 94 SER A N 1
ATOM 740 C CA . SER A 1 94 ? 0.812 2.409 16.500 1.00 98.12 94 SER A CA 1
ATOM 741 C C . SER A 1 94 ? 1.450 1.260 17.285 1.00 98.12 94 SER A C 1
ATOM 743 O O . SER A 1 94 ? 0.726 0.522 17.946 1.00 98.12 94 SER A O 1
ATOM 745 N N . LEU A 1 95 ? 2.778 1.089 17.223 1.00 97.62 95 LEU A N 1
ATOM 746 C CA . LEU A 1 95 ? 3.487 0.078 18.019 1.00 97.62 95 LEU A CA 1
ATOM 747 C C . LEU A 1 95 ? 3.494 0.426 19.517 1.00 97.62 95 LEU A C 1
ATOM 749 O O . LEU A 1 95 ? 3.297 -0.464 20.341 1.00 97.62 95 LEU A O 1
ATOM 753 N N . ASP A 1 96 ? 3.657 1.707 19.857 1.00 98.06 96 ASP A N 1
ATOM 754 C CA . ASP A 1 96 ? 3.663 2.196 21.244 1.00 98.06 96 ASP A CA 1
ATOM 755 C C . ASP A 1 96 ? 2.274 2.671 21.706 1.00 98.06 96 ASP A C 1
ATOM 757 O O . ASP A 1 96 ? 1.943 2.640 22.896 1.00 98.06 96 ASP A O 1
ATOM 761 N N . HIS A 1 97 ? 1.438 3.107 20.760 1.00 97.75 97 HIS A N 1
ATOM 762 C CA . HIS A 1 97 ? 0.110 3.669 21.001 1.00 97.75 97 HIS A CA 1
ATOM 763 C C . HIS A 1 97 ? -0.956 3.022 20.098 1.00 97.75 97 HIS A C 1
ATOM 765 O O . HIS A 1 97 ? -1.542 3.697 19.246 1.00 97.75 97 HIS A O 1
ATOM 771 N N . PRO A 1 98 ? -1.217 1.711 20.252 1.00 98.19 98 PRO A N 1
ATOM 772 C CA . PRO A 1 98 ? -2.206 1.012 19.441 1.00 98.19 98 PRO A CA 1
ATOM 773 C C . PRO A 1 98 ? -3.632 1.509 19.723 1.00 98.19 98 PRO A C 1
ATOM 775 O O . PRO A 1 98 ? -4.039 1.660 20.876 1.00 98.19 98 PRO A O 1
ATOM 778 N N . GLU A 1 99 ? -4.421 1.699 18.665 1.00 98.25 99 GLU A N 1
ATOM 779 C CA . GLU A 1 99 ? -5.853 2.015 18.743 1.00 98.25 99 GLU A CA 1
ATOM 780 C C . GLU A 1 99 ? -6.681 0.765 18.385 1.00 98.25 99 GLU A C 1
ATOM 782 O O . GLU A 1 99 ? -6.319 0.054 17.441 1.00 98.25 99 GLU A O 1
ATOM 787 N N . PRO A 1 100 ? -7.776 0.461 19.109 1.00 98.44 100 PRO A N 1
ATOM 788 C CA . PRO A 1 100 ? -8.636 -0.672 18.790 1.00 98.44 100 PRO A CA 1
ATOM 789 C C . PRO A 1 100 ? -9.472 -0.393 17.537 1.00 98.44 100 PRO A C 1
ATOM 791 O O . PRO A 1 100 ? -10.106 0.654 17.412 1.00 98.44 100 PRO A O 1
ATOM 794 N N . ILE A 1 101 ? -9.522 -1.374 16.645 1.00 98.75 101 ILE A N 1
ATOM 795 C CA . ILE A 1 101 ? -10.333 -1.370 15.432 1.00 98.75 101 ILE A CA 1
ATOM 796 C C . ILE A 1 101 ? -11.745 -1.837 15.792 1.00 98.75 101 ILE A C 1
ATOM 798 O O . ILE A 1 101 ? -11.928 -2.863 16.452 1.00 98.75 101 ILE A O 1
ATOM 802 N N . GLN A 1 102 ? -12.753 -1.075 15.373 1.00 98.62 102 GLN A N 1
ATOM 803 C CA . GLN A 1 102 ? -14.163 -1.320 15.680 1.00 98.62 102 GLN A CA 1
ATOM 804 C C . GLN A 1 102 ? -14.982 -1.430 14.393 1.00 98.62 102 GLN A C 1
ATOM 806 O O . GLN A 1 102 ? -14.629 -0.832 13.377 1.00 98.62 102 GLN A O 1
ATOM 811 N N . GLU A 1 103 ? -16.083 -2.181 14.448 1.00 98.75 103 GLU A N 1
ATOM 812 C CA . GLU A 1 103 ? -17.063 -2.245 13.359 1.00 98.75 103 GLU A CA 1
ATOM 813 C C . GLU A 1 103 ? -17.517 -0.836 12.942 1.00 98.75 103 GLU A C 1
ATOM 815 O O . GLU A 1 103 ? -17.706 0.049 13.780 1.00 98.75 103 GLU A O 1
ATOM 820 N N . GLY A 1 104 ? -17.669 -0.619 11.635 1.00 98.31 104 GLY A N 1
ATOM 821 C CA . GLY A 1 104 ? -18.079 0.660 11.057 1.00 98.31 104 GLY A CA 1
ATOM 822 C C . GLY A 1 104 ? -16.955 1.686 10.899 1.00 98.31 104 GLY A C 1
ATOM 823 O O . GLY A 1 104 ? -17.178 2.718 10.267 1.00 98.31 104 GLY A O 1
ATOM 824 N N . MET A 1 105 ? -15.745 1.424 11.411 1.00 98.50 105 MET A N 1
ATOM 825 C CA . MET A 1 105 ? -14.585 2.257 11.088 1.00 98.50 105 MET A CA 1
ATOM 826 C C . MET A 1 105 ? -14.271 2.176 9.592 1.00 98.50 105 MET A C 1
ATOM 828 O O . MET A 1 105 ? -14.269 1.094 9.005 1.00 98.50 105 MET A O 1
ATOM 832 N N . VAL A 1 106 ? -13.971 3.330 8.996 1.00 97.88 106 VAL A N 1
ATOM 833 C CA . VAL A 1 106 ? -13.553 3.461 7.598 1.00 97.88 106 VAL A CA 1
ATOM 834 C C . VAL A 1 106 ? -12.159 4.062 7.577 1.00 97.88 106 VAL A C 1
ATOM 836 O O . VAL A 1 106 ? -11.919 5.122 8.157 1.00 97.88 106 VAL A O 1
ATOM 839 N N . PHE A 1 107 ? -11.234 3.385 6.914 1.00 98.06 107 PHE A N 1
ATOM 840 C CA . PHE A 1 107 ? -9.860 3.847 6.776 1.00 98.06 107 PHE A CA 1
ATOM 841 C C . PHE A 1 107 ? -9.257 3.366 5.467 1.00 98.06 107 PHE A C 1
ATOM 843 O O . PHE A 1 107 ? -9.776 2.465 4.804 1.00 98.06 107 PHE A O 1
ATOM 850 N N . ALA A 1 108 ? -8.157 4.000 5.094 1.00 97.44 108 ALA A N 1
ATOM 851 C CA . ALA A 1 108 ? -7.316 3.550 4.012 1.00 97.44 108 ALA A CA 1
ATOM 852 C C . ALA A 1 108 ? -6.017 2.975 4.572 1.00 97.44 108 ALA A C 1
ATOM 854 O O . ALA A 1 108 ? -5.452 3.515 5.526 1.00 97.44 108 ALA A O 1
ATOM 855 N N . LEU A 1 109 ? -5.573 1.862 3.993 1.00 98.25 109 LEU A N 1
ATOM 856 C CA . LEU A 1 109 ? -4.247 1.305 4.219 1.00 98.25 109 LEU A CA 1
ATOM 857 C C . LEU A 1 109 ? -3.448 1.467 2.940 1.00 98.25 109 LEU A C 1
ATOM 859 O O . LEU A 1 109 ? -3.915 1.109 1.858 1.00 98.25 109 LEU A O 1
ATOM 863 N N . GLU A 1 110 ? -2.238 1.985 3.073 1.00 97.38 110 GLU A N 1
ATOM 864 C CA . GLU A 1 110 ? -1.387 2.315 1.954 1.00 97.38 110 GLU A CA 1
ATOM 865 C C . GLU A 1 110 ? 0.056 1.893 2.184 1.00 97.38 110 GLU A C 1
ATOM 867 O O . GLU A 1 110 ? 0.632 2.029 3.263 1.00 97.38 110 GLU A O 1
ATOM 872 N N . THR A 1 111 ? 0.647 1.344 1.132 1.00 97.88 111 THR A N 1
ATOM 873 C CA . THR A 1 111 ? 2.026 0.876 1.174 1.00 97.88 111 THR A CA 1
ATOM 874 C C . THR A 1 111 ? 2.800 1.374 -0.029 1.00 97.88 111 THR A C 1
ATOM 876 O O . THR A 1 111 ? 2.239 1.672 -1.087 1.00 97.88 111 THR A O 1
ATOM 879 N N . PHE A 1 112 ? 4.108 1.434 0.148 1.00 98.06 112 PHE A N 1
ATOM 880 C CA . PHE A 1 112 ? 5.111 1.880 -0.786 1.00 98.06 112 PHE A CA 1
ATOM 881 C C . PHE A 1 112 ? 6.233 0.843 -0.873 1.00 98.06 112 PHE A C 1
ATOM 883 O O . PHE A 1 112 ? 6.637 0.240 0.122 1.00 98.06 112 PHE A O 1
ATOM 890 N N . TRP A 1 113 ? 6.785 0.665 -2.070 1.00 98.44 113 TRP A N 1
ATOM 891 C CA . TRP A 1 113 ? 8.033 -0.065 -2.242 1.00 98.44 113 TRP A CA 1
ATOM 892 C C . TRP A 1 113 ? 8.874 0.535 -3.375 1.00 98.44 113 TRP A C 1
ATOM 894 O O . TRP A 1 113 ? 8.364 0.680 -4.493 1.00 98.44 113 TRP A O 1
ATOM 904 N N . PRO A 1 114 ? 10.156 0.862 -3.134 1.00 98.06 114 PRO A N 1
ATOM 905 C CA . PRO A 1 114 ? 11.042 1.368 -4.171 1.00 98.06 114 PRO A CA 1
ATOM 906 C C . PRO A 1 114 ? 11.490 0.239 -5.103 1.00 98.06 114 PRO A C 1
ATOM 908 O O . PRO A 1 114 ? 11.741 -0.892 -4.680 1.00 98.06 114 PRO A O 1
ATOM 911 N N . ALA A 1 115 ? 11.616 0.542 -6.389 1.00 97.19 115 ALA A N 1
ATOM 912 C CA . ALA A 1 115 ? 12.179 -0.389 -7.350 1.00 97.19 115 ALA A CA 1
ATOM 913 C C . ALA A 1 115 ? 13.712 -0.343 -7.330 1.00 97.19 115 ALA A C 1
ATOM 915 O O . ALA A 1 115 ? 14.336 0.674 -7.028 1.00 97.19 115 ALA A O 1
ATOM 916 N N . ALA A 1 116 ? 14.333 -1.467 -7.690 1.00 95.69 116 ALA A N 1
ATOM 917 C CA . ALA A 1 116 ? 15.790 -1.614 -7.689 1.00 95.69 116 ALA A CA 1
ATOM 918 C C . ALA A 1 116 ? 16.504 -0.778 -8.772 1.00 95.69 116 ALA A C 1
ATOM 920 O O . ALA A 1 116 ? 17.729 -0.716 -8.787 1.00 95.69 116 ALA A O 1
ATOM 921 N N . ASP A 1 117 ? 15.754 -0.142 -9.673 1.00 93.06 117 ASP A N 1
ATOM 922 C CA . ASP A 1 117 ? 16.285 0.762 -10.696 1.00 93.06 117 ASP A CA 1
ATOM 923 C C . ASP A 1 117 ? 16.602 2.172 -10.155 1.00 93.06 117 ASP A C 1
ATOM 925 O O . ASP A 1 117 ? 17.170 2.989 -10.875 1.00 93.06 117 ASP A O 1
ATOM 929 N N . GLY A 1 118 ? 16.270 2.459 -8.889 1.00 93.56 118 GLY A N 1
ATOM 930 C CA . GLY A 1 118 ? 16.689 3.670 -8.171 1.00 93.56 118 GLY A CA 1
ATOM 931 C C . GLY A 1 118 ? 15.889 4.936 -8.492 1.00 93.56 118 GLY A C 1
ATOM 932 O O . GLY A 1 118 ? 16.216 6.007 -7.987 1.00 93.56 118 GLY A O 1
ATOM 933 N N . TRP A 1 119 ? 14.846 4.832 -9.313 1.00 92.88 119 TRP A N 1
ATOM 934 C CA . TRP A 1 119 ? 14.034 5.979 -9.755 1.00 92.88 119 TRP A CA 1
ATOM 935 C C . TRP A 1 119 ? 12.537 5.678 -9.897 1.00 92.88 119 TRP A C 1
ATOM 937 O O . TRP A 1 119 ? 11.745 6.616 -9.990 1.00 92.88 119 TRP A O 1
ATOM 947 N N . SER A 1 120 ? 12.126 4.403 -9.904 1.00 95.75 120 SER A N 1
ATOM 948 C CA . SER A 1 120 ? 10.719 4.012 -9.931 1.00 95.75 120 SER A CA 1
ATOM 949 C C . SER A 1 120 ? 10.306 3.390 -8.598 1.00 95.75 120 SER A C 1
ATOM 951 O O . SER A 1 120 ? 11.135 3.015 -7.767 1.00 95.75 120 SER A O 1
ATOM 953 N N . ALA A 1 121 ? 9.002 3.339 -8.347 1.00 97.38 121 ALA A N 1
ATOM 954 C CA . ALA A 1 121 ? 8.436 2.769 -7.135 1.00 97.38 121 ALA A CA 1
ATOM 955 C C . ALA A 1 121 ? 6.969 2.409 -7.360 1.00 97.38 121 ALA A C 1
ATOM 957 O O . ALA A 1 121 ? 6.324 2.919 -8.281 1.00 97.38 121 ALA A O 1
ATOM 958 N N . ALA A 1 122 ? 6.438 1.564 -6.485 1.00 98.12 122 ALA A N 1
ATOM 959 C CA . ALA A 1 122 ? 5.011 1.319 -6.386 1.00 98.12 122 ALA A CA 1
ATOM 960 C C . ALA A 1 122 ? 4.459 1.938 -5.102 1.00 98.12 122 ALA A C 1
ATOM 962 O O . ALA A 1 122 ? 5.064 1.811 -4.043 1.00 98.12 122 ALA A O 1
ATOM 963 N N . ARG A 1 123 ? 3.291 2.572 -5.211 1.00 98.00 123 ARG A N 1
ATOM 964 C CA . ARG A 1 123 ? 2.397 2.908 -4.100 1.00 98.00 123 ARG A CA 1
ATOM 965 C C . ARG A 1 123 ? 0.998 2.392 -4.413 1.00 98.00 123 ARG A C 1
ATOM 967 O O . ARG A 1 123 ? 0.483 2.608 -5.519 1.00 98.00 123 ARG A O 1
ATOM 974 N N . ILE A 1 124 ? 0.406 1.681 -3.465 1.00 98.06 124 ILE A N 1
ATOM 975 C CA . ILE A 1 124 ? -0.926 1.086 -3.588 1.00 98.06 124 ILE A CA 1
ATOM 976 C C . ILE A 1 124 ? -1.668 1.350 -2.283 1.00 98.06 124 ILE A C 1
ATOM 978 O O . ILE A 1 124 ? -1.099 1.188 -1.205 1.00 98.06 124 ILE A O 1
ATOM 982 N N . GLU A 1 125 ? -2.930 1.743 -2.396 1.00 97.50 125 GLU A N 1
ATOM 983 C CA . GLU A 1 125 ? -3.809 2.002 -1.259 1.00 97.50 125 GLU A CA 1
ATOM 984 C C . GLU A 1 125 ? -5.177 1.380 -1.511 1.00 97.50 125 GLU A C 1
ATOM 986 O O . GLU A 1 125 ? -5.727 1.515 -2.606 1.00 97.50 125 GLU A O 1
ATOM 991 N N . GLU A 1 126 ? -5.729 0.731 -0.494 1.00 97.75 126 GLU A N 1
ATOM 992 C CA . GLU A 1 126 ? -7.116 0.279 -0.492 1.00 97.75 126 GLU A CA 1
ATOM 993 C C . GLU A 1 126 ? -7.862 0.964 0.651 1.00 97.75 126 GLU A C 1
ATOM 995 O O . GLU A 1 126 ? -7.395 0.997 1.792 1.00 97.75 126 GLU A O 1
ATOM 1000 N N . GLN A 1 127 ? -9.043 1.489 0.337 1.00 96.50 127 GLN A N 1
ATOM 1001 C CA . GLN A 1 127 ? -9.993 1.987 1.320 1.00 96.50 127 GLN A CA 1
ATOM 1002 C C . GLN A 1 127 ? -10.955 0.864 1.690 1.00 96.50 127 GLN A C 1
ATOM 1004 O O . GLN A 1 127 ? -11.477 0.167 0.813 1.00 96.50 127 GLN A O 1
ATOM 1009 N N . LEU A 1 128 ? -11.214 0.706 2.982 1.00 97.31 128 LEU A N 1
ATOM 1010 C CA . LEU A 1 128 ? -12.051 -0.363 3.502 1.00 97.31 128 LEU A CA 1
ATOM 1011 C C . LEU A 1 128 ? -12.941 0.119 4.646 1.00 97.31 128 LEU A C 1
ATOM 1013 O O . LEU A 1 128 ? -12.656 1.121 5.305 1.00 97.31 128 LEU A O 1
ATOM 1017 N N . VAL A 1 129 ? -14.010 -0.635 4.879 1.00 98.31 129 VAL A N 1
ATOM 1018 C CA . VAL A 1 129 ? -14.875 -0.516 6.053 1.00 98.31 129 VAL A CA 1
ATOM 1019 C C . VAL A 1 129 ? -14.790 -1.801 6.868 1.00 98.31 129 VAL A C 1
ATOM 1021 O O . VAL A 1 129 ? -14.770 -2.898 6.312 1.00 98.31 129 VAL A O 1
ATOM 1024 N N . VAL A 1 130 ? -14.726 -1.674 8.188 1.00 98.81 130 VAL A N 1
ATOM 1025 C CA . VAL A 1 130 ? -14.738 -2.818 9.107 1.00 98.81 130 VAL A CA 1
ATOM 1026 C C . VAL A 1 130 ? -16.170 -3.332 9.257 1.00 98.81 130 VAL A C 1
ATOM 1028 O O . VAL A 1 130 ? -17.070 -2.561 9.592 1.00 98.81 130 VAL A O 1
ATOM 1031 N N . THR A 1 131 ? -16.381 -4.629 9.040 1.00 98.75 131 THR A N 1
ATOM 1032 C CA . THR A 1 131 ? -17.671 -5.313 9.242 1.00 98.75 131 THR A CA 1
ATOM 1033 C C . THR A 1 131 ? -17.702 -6.012 10.605 1.00 98.75 131 THR A C 1
ATOM 1035 O O . THR A 1 131 ? -16.691 -6.061 11.305 1.00 98.75 131 THR A O 1
ATOM 1038 N N . ALA A 1 132 ? -18.848 -6.578 10.997 1.00 98.31 132 ALA A N 1
ATOM 1039 C CA . ALA A 1 132 ? -19.002 -7.302 12.265 1.00 98.31 132 ALA A CA 1
ATOM 1040 C C . ALA A 1 132 ? -18.012 -8.474 12.449 1.00 98.31 132 ALA A C 1
ATOM 1042 O O . ALA A 1 132 ? -17.670 -8.831 13.576 1.00 98.31 132 ALA A O 1
ATOM 1043 N N . ASP A 1 133 ? -17.551 -9.077 11.353 1.00 96.88 133 ASP A N 1
ATOM 1044 C CA . ASP A 1 133 ? -16.717 -10.280 11.321 1.00 96.88 133 ASP A CA 1
ATOM 1045 C C . ASP A 1 133 ? -15.406 -10.118 10.525 1.00 96.88 133 ASP A C 1
ATOM 1047 O O . ASP A 1 133 ? -14.643 -11.078 10.401 1.00 96.88 133 ASP A O 1
ATOM 1051 N N . GLY A 1 134 ? -15.103 -8.916 10.023 1.00 98.00 134 GLY A N 1
ATOM 1052 C CA . GLY A 1 134 ? -13.923 -8.672 9.194 1.00 98.00 134 GLY A CA 1
ATOM 1053 C C . GLY A 1 134 ? -13.909 -7.285 8.557 1.00 98.00 134 GLY A C 1
ATOM 1054 O O . GLY A 1 134 ? -13.948 -6.268 9.252 1.00 98.00 134 GLY A O 1
ATOM 1055 N N . PHE A 1 135 ? -13.816 -7.243 7.228 1.00 98.56 135 PHE A N 1
ATOM 1056 C CA . PHE A 1 135 ? -13.754 -6.013 6.443 1.00 98.56 135 PHE A CA 1
ATOM 1057 C C . PHE A 1 135 ? -14.368 -6.177 5.047 1.00 98.56 135 PHE A C 1
ATOM 1059 O O . PHE A 1 135 ? -14.412 -7.273 4.492 1.00 98.56 135 PHE A O 1
ATOM 1066 N N . GLU A 1 136 ? -14.757 -5.055 4.441 1.00 98.25 136 GLU A N 1
ATOM 1067 C CA . GLU A 1 136 ? -15.051 -4.932 3.012 1.00 98.25 136 GLU A CA 1
ATOM 1068 C C . GLU A 1 136 ? -14.101 -3.906 2.380 1.00 98.25 136 GLU A C 1
ATOM 1070 O O . GLU A 1 136 ? -14.041 -2.754 2.812 1.00 98.25 136 GLU A O 1
ATOM 1075 N N . VAL A 1 137 ? -13.395 -4.295 1.312 1.00 97.06 137 VAL A N 1
ATOM 1076 C CA . VAL A 1 137 ? -12.663 -3.345 0.459 1.00 97.06 137 VAL A CA 1
ATOM 1077 C C . VAL A 1 137 ? -13.660 -2.571 -0.404 1.00 97.06 137 VAL A C 1
ATOM 1079 O O . VAL A 1 137 ? -14.387 -3.145 -1.217 1.00 97.06 137 VAL A O 1
ATOM 1082 N N . MET A 1 138 ? -13.681 -1.249 -0.242 1.00 94.88 138 MET A N 1
ATOM 1083 C CA . MET A 1 138 ? -14.620 -0.353 -0.920 1.00 94.88 138 MET A CA 1
ATOM 1084 C C . MET A 1 138 ? -14.084 0.165 -2.256 1.00 94.88 138 MET A C 1
ATOM 1086 O O . MET A 1 138 ? -14.867 0.528 -3.141 1.00 94.88 138 MET A O 1
ATOM 1090 N N . THR A 1 139 ? -12.761 0.222 -2.422 1.00 93.56 139 THR A N 1
ATOM 1091 C CA . THR A 1 1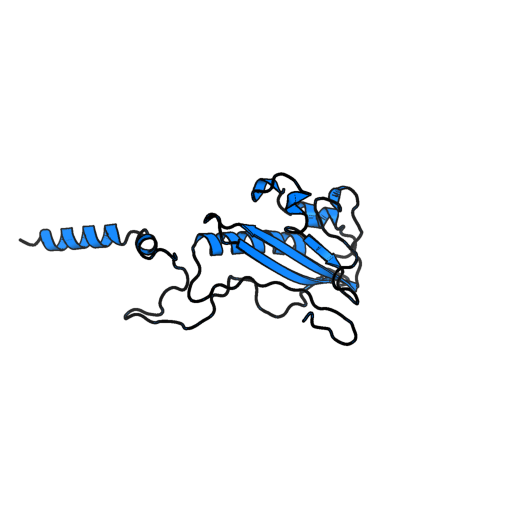39 ? -12.145 0.691 -3.662 1.00 93.56 139 THR A CA 1
ATOM 1092 C C . THR A 1 139 ? -12.463 -0.267 -4.813 1.00 93.56 139 THR A C 1
ATOM 1094 O O . THR A 1 139 ? -12.336 -1.481 -4.692 1.00 93.56 139 THR A O 1
ATOM 1097 N N . ARG A 1 140 ? -12.912 0.277 -5.953 1.00 92.69 140 ARG A N 1
ATOM 1098 C CA . ARG A 1 140 ? -13.402 -0.528 -7.092 1.00 92.69 140 ARG A CA 1
ATOM 1099 C C . ARG A 1 140 ? -12.448 -0.588 -8.282 1.00 92.69 140 ARG A C 1
ATOM 1101 O O . ARG A 1 140 ? -12.627 -1.424 -9.161 1.00 92.69 140 ARG A O 1
ATOM 1108 N N . PHE A 1 141 ? -11.465 0.308 -8.354 1.00 93.94 141 PHE A N 1
ATOM 1109 C CA . PHE A 1 141 ? -10.484 0.272 -9.435 1.00 93.94 141 PHE A CA 1
ATOM 1110 C C . PHE A 1 141 ? -9.468 -0.853 -9.171 1.00 93.94 141 PHE A C 1
ATOM 1112 O O . PHE A 1 141 ? -8.936 -0.904 -8.062 1.00 93.94 141 PHE A O 1
ATOM 1119 N N . PRO A 1 142 ? -9.149 -1.721 -10.145 1.00 94.25 142 PRO A N 1
ATOM 1120 C CA . PRO A 1 142 ? -8.281 -2.881 -9.921 1.00 94.25 142 PRO A CA 1
ATOM 1121 C C . PRO A 1 142 ? -6.866 -2.489 -9.471 1.00 94.25 142 PRO A C 1
ATOM 1123 O O . PRO A 1 142 ? -6.327 -1.460 -9.895 1.00 94.25 142 PRO A O 1
ATOM 1126 N N . ALA A 1 143 ? -6.273 -3.310 -8.605 1.00 95.38 143 ALA A N 1
ATOM 1127 C CA . ALA A 1 143 ? -4.947 -3.086 -8.009 1.00 95.38 143 ALA A CA 1
ATOM 1128 C C . ALA A 1 143 ? -4.207 -4.387 -7.644 1.00 95.38 143 ALA A C 1
ATOM 1130 O O . ALA A 1 143 ? -3.213 -4.377 -6.918 1.00 95.38 143 ALA A O 1
ATOM 1131 N N . GLU A 1 144 ? -4.709 -5.532 -8.092 1.00 95.06 144 GLU A N 1
ATOM 1132 C CA . GLU A 1 144 ? -4.147 -6.849 -7.796 1.00 95.06 144 GLU A CA 1
ATOM 1133 C C . GLU A 1 144 ? -2.848 -7.075 -8.582 1.00 95.06 144 GLU A C 1
ATOM 1135 O O . GLU A 1 144 ? -1.965 -7.821 -8.163 1.00 95.06 144 GLU A O 1
ATOM 1140 N N . GLN A 1 145 ? -2.720 -6.416 -9.738 1.00 95.69 145 GLN A N 1
ATOM 1141 C CA . GLN A 1 145 ? -1.559 -6.475 -10.620 1.00 95.69 145 GLN A CA 1
ATOM 1142 C C . GLN A 1 145 ? -1.248 -5.093 -11.192 1.00 95.69 145 GLN A C 1
ATOM 1144 O O . GLN A 1 145 ? -2.151 -4.289 -11.433 1.00 95.69 145 GLN A O 1
ATOM 1149 N N . LEU A 1 146 ? 0.035 -4.842 -11.478 1.00 97.06 146 LEU A N 1
ATOM 1150 C CA . LEU A 1 146 ? 0.463 -3.609 -12.131 1.00 97.06 146 LEU A CA 1
ATOM 1151 C C . LEU A 1 146 ? -0.209 -3.488 -13.499 1.00 97.06 146 LEU A C 1
ATOM 1153 O O . LEU A 1 146 ? 0.085 -4.239 -14.432 1.00 97.06 146 LEU A O 1
ATOM 1157 N N . MET A 1 147 ? -1.078 -2.494 -13.635 1.00 95.50 147 MET A N 1
ATOM 1158 C CA . MET A 1 147 ? -1.715 -2.202 -14.906 1.00 95.50 147 MET A CA 1
ATOM 1159 C C . MET A 1 147 ? -0.760 -1.405 -15.798 1.00 95.50 147 MET A C 1
ATOM 1161 O O . MET A 1 147 ? -0.289 -0.324 -15.444 1.00 95.50 147 MET A O 1
ATOM 1165 N N . VAL A 1 148 ? -0.513 -1.938 -16.995 1.00 95.12 148 VAL A N 1
ATOM 1166 C CA . VAL A 1 148 ? 0.193 -1.232 -18.068 1.00 95.12 148 VAL A CA 1
ATOM 1167 C C . VAL A 1 148 ? -0.844 -0.610 -18.999 1.00 95.12 148 VAL A C 1
ATOM 1169 O O . VAL A 1 148 ? -1.484 -1.333 -19.760 1.00 95.12 148 VAL A O 1
ATOM 1172 N N . ALA A 1 149 ? -1.018 0.704 -18.945 1.00 93.81 149 ALA A N 1
ATOM 1173 C CA . ALA A 1 149 ? -1.938 1.466 -19.780 1.00 93.81 149 ALA A CA 1
ATOM 1174 C C . ALA A 1 149 ? -1.347 1.789 -21.166 1.00 93.81 149 ALA A C 1
ATOM 1176 O O . ALA A 1 149 ? -0.132 1.753 -21.378 1.00 93.81 149 ALA A O 1
ATOM 1177 N N . GLY A 1 150 ? -2.217 2.159 -22.107 1.00 91.25 150 GLY A N 1
ATOM 1178 C CA . GLY A 1 150 ? -1.841 2.611 -23.448 1.00 91.25 150 GLY A CA 1
ATOM 1179 C C . GLY A 1 150 ? -2.058 1.572 -24.551 1.00 91.25 150 GLY A C 1
ATOM 1180 O O . GLY A 1 150 ? -2.672 0.525 -24.345 1.00 91.25 150 GLY A O 1
ATOM 1181 N N . HIS A 1 151 ? -1.579 1.904 -25.751 1.00 87.12 151 HIS A N 1
ATOM 1182 C CA . HIS A 1 151 ? -1.777 1.088 -26.947 1.00 87.12 151 HIS A CA 1
ATOM 1183 C C . HIS A 1 151 ? -1.033 -0.251 -26.849 1.00 87.12 151 HIS A C 1
ATOM 1185 O O . HIS A 1 151 ? 0.131 -0.302 -26.449 1.00 87.12 151 HIS A O 1
ATOM 1191 N N . ARG A 1 152 ? -1.703 -1.339 -27.244 1.00 90.00 152 ARG A N 1
ATOM 1192 C CA . ARG A 1 152 ? -1.090 -2.664 -27.370 1.00 90.00 152 ARG A CA 1
ATOM 1193 C C . ARG A 1 152 ? -0.585 -2.849 -28.790 1.00 90.00 152 ARG A C 1
ATOM 1195 O O . ARG A 1 152 ? -1.379 -2.887 -29.723 1.00 90.00 152 ARG A O 1
ATOM 1202 N N . TYR A 1 153 ? 0.727 -2.977 -28.928 1.00 89.19 153 TYR A N 1
ATOM 1203 C CA . TYR A 1 153 ? 1.366 -3.300 -30.198 1.00 89.19 153 TYR A CA 1
ATOM 1204 C C . TYR A 1 153 ? 1.396 -4.814 -30.408 1.00 89.19 153 TYR A C 1
ATOM 1206 O O . TYR A 1 153 ? 1.428 -5.576 -29.442 1.00 89.19 153 TYR A O 1
ATOM 1214 N N . TYR A 1 154 ? 1.406 -5.242 -31.666 1.00 92.62 154 TYR A N 1
ATOM 1215 C CA . TYR A 1 154 ? 1.444 -6.648 -32.063 1.00 92.62 154 TYR A CA 1
ATOM 1216 C C . TYR A 1 154 ? 2.647 -6.897 -32.975 1.00 92.62 154 TYR A C 1
ATOM 1218 O O . TYR A 1 154 ? 3.012 -6.046 -33.784 1.00 92.62 154 TYR A O 1
ATOM 1226 N N . THR A 1 155 ? 3.267 -8.061 -32.821 1.00 87.94 155 THR A N 1
ATOM 1227 C CA . THR A 1 155 ? 4.328 -8.597 -33.675 1.00 87.94 155 THR A CA 1
ATOM 1228 C C . THR A 1 155 ? 3.763 -9.711 -34.562 1.00 87.94 155 THR A C 1
ATOM 1230 O O . THR A 1 155 ? 2.595 -10.086 -34.443 1.00 87.94 155 THR A O 1
ATOM 1233 N N . ALA A 1 156 ? 4.596 -10.285 -35.436 1.00 92.19 156 ALA A N 1
ATOM 1234 C CA . ALA A 1 156 ? 4.206 -11.415 -36.284 1.00 92.19 156 ALA A CA 1
ATOM 1235 C C . ALA A 1 156 ? 3.767 -12.669 -35.495 1.00 92.19 156 ALA A C 1
ATOM 1237 O O . ALA A 1 156 ? 3.098 -13.532 -36.054 1.00 92.19 156 ALA A O 1
ATOM 1238 N N . THR A 1 157 ? 4.130 -12.776 -34.211 1.00 91.06 157 THR A N 1
ATOM 1239 C CA . THR A 1 157 ? 3.877 -13.958 -33.370 1.00 91.06 157 THR A CA 1
ATOM 1240 C C . THR A 1 157 ? 2.897 -13.704 -32.223 1.00 91.06 157 THR A C 1
ATOM 1242 O O . THR A 1 157 ? 2.645 -14.614 -31.435 1.00 91.06 157 THR A O 1
ATOM 1245 N N . GLY A 1 158 ? 2.329 -12.498 -32.106 1.00 91.88 158 GLY A N 1
ATOM 1246 C CA . GLY A 1 158 ? 1.365 -12.165 -31.053 1.00 91.88 158 GLY A CA 1
ATOM 1247 C C . GLY A 1 158 ? 1.528 -10.750 -30.489 1.00 91.88 158 GLY A C 1
ATOM 1248 O O . GLY A 1 158 ? 2.238 -9.930 -31.067 1.00 91.88 158 GLY A O 1
ATOM 1249 N N . PRO A 1 159 ? 0.852 -10.413 -29.378 1.00 90.44 159 PRO A N 1
ATOM 1250 C CA . PRO A 1 159 ? 1.002 -9.106 -28.746 1.00 90.44 159 PRO A CA 1
ATOM 1251 C C . PRO A 1 159 ? 2.435 -8.900 -28.240 1.00 90.44 159 PRO A C 1
ATOM 1253 O O . PRO A 1 159 ? 3.050 -9.806 -27.677 1.00 90.44 159 PRO A O 1
ATOM 1256 N N . LEU A 1 160 ? 2.956 -7.684 -28.400 1.00 88.19 160 LEU A N 1
ATOM 1257 C CA . LEU A 1 160 ? 4.239 -7.294 -27.829 1.00 88.19 160 LEU A CA 1
ATOM 1258 C C . LEU A 1 160 ? 4.146 -7.343 -26.289 1.00 88.19 160 LEU A C 1
ATOM 1260 O O . LEU A 1 160 ? 3.178 -6.808 -25.732 1.00 88.19 160 LEU A O 1
ATOM 1264 N N . PRO A 1 161 ? 5.131 -7.934 -25.583 1.00 89.12 161 PRO A N 1
ATOM 1265 C CA . PRO A 1 161 ? 5.116 -7.995 -24.128 1.00 89.12 161 PRO A CA 1
ATOM 1266 C C . PRO A 1 161 ? 4.995 -6.617 -23.480 1.00 89.12 161 PRO A C 1
ATOM 1268 O O . PRO A 1 161 ? 5.660 -5.655 -23.866 1.00 89.12 161 PRO A O 1
ATOM 1271 N N . THR A 1 162 ? 4.170 -6.540 -22.439 1.00 91.94 162 THR A N 1
ATOM 1272 C CA . THR A 1 162 ? 3.961 -5.321 -21.645 1.00 91.94 162 THR A CA 1
ATOM 1273 C C . THR A 1 162 ? 5.026 -5.141 -20.564 1.00 91.94 162 THR A C 1
ATOM 1275 O O . THR A 1 162 ? 5.091 -4.089 -19.936 1.00 91.94 162 THR A O 1
ATOM 1278 N N . THR A 1 163 ? 5.851 -6.164 -20.341 1.00 92.19 163 THR A N 1
ATOM 1279 C CA . THR A 1 163 ? 7.015 -6.130 -19.452 1.00 92.19 163 THR A CA 1
ATOM 1280 C C . THR A 1 163 ? 8.264 -5.942 -20.298 1.00 92.19 163 THR A C 1
ATOM 1282 O O . THR A 1 163 ? 8.610 -6.847 -21.055 1.00 92.19 163 THR A O 1
ATOM 1285 N N . ARG A 1 164 ? 8.897 -4.770 -20.213 1.00 89.31 164 ARG A N 1
ATOM 1286 C CA . ARG A 1 164 ? 10.096 -4.402 -20.976 1.00 89.31 164 ARG A CA 1
ATOM 1287 C C . ARG A 1 164 ? 10.929 -3.381 -20.209 1.00 89.31 164 ARG A C 1
ATOM 1289 O O . ARG A 1 164 ? 10.381 -2.467 -19.598 1.00 89.31 164 ARG A O 1
ATOM 1296 N N . GLU A 1 165 ? 12.244 -3.493 -20.316 1.00 85.38 165 GLU A N 1
ATOM 1297 C CA . GLU A 1 165 ? 13.180 -2.460 -19.895 1.00 85.38 165 GLU A CA 1
ATOM 1298 C C . GLU A 1 165 ? 13.144 -1.246 -20.822 1.00 85.38 165 GLU A C 1
ATOM 1300 O O . GLU A 1 165 ? 12.968 -1.368 -22.042 1.00 85.38 165 GLU A O 1
ATOM 1305 N N . THR A 1 166 ? 13.355 -0.069 -20.227 1.00 77.00 166 THR A N 1
ATOM 1306 C CA . THR A 1 166 ? 13.448 1.214 -20.946 1.00 77.00 166 THR A CA 1
ATOM 1307 C C . THR A 1 166 ? 14.651 1.235 -21.884 1.00 77.00 166 THR A C 1
ATOM 1309 O O . THR A 1 166 ? 14.589 1.789 -22.981 1.00 77.00 166 THR A O 1
ATOM 1312 N N . GLN A 1 167 ? 15.732 0.573 -21.477 1.00 83.00 167 GLN A N 1
ATOM 1313 C CA . GLN A 1 167 ? 16.912 0.339 -22.290 1.00 83.00 167 GLN A CA 1
ATOM 1314 C C . GLN A 1 167 ? 16.699 -0.919 -23.135 1.00 83.00 167 GLN A C 1
ATOM 1316 O O . GLN A 1 167 ? 16.692 -2.043 -22.631 1.00 83.00 167 GLN A O 1
ATOM 1321 N N . SER A 1 168 ? 16.501 -0.729 -24.443 1.00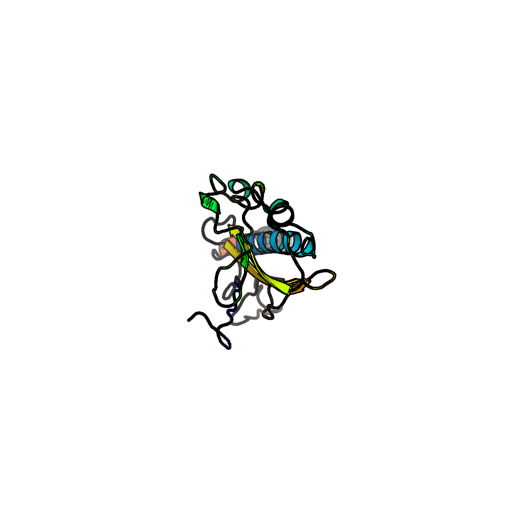 80.19 168 SER A N 1
ATOM 1322 C CA . SER A 1 168 ? 16.107 -1.802 -25.364 1.00 80.19 168 SER A CA 1
ATOM 1323 C C . SER A 1 168 ? 17.074 -2.988 -25.357 1.00 80.19 168 SER A C 1
ATOM 1325 O O . SER A 1 168 ? 16.621 -4.127 -25.406 1.00 80.19 168 SER A O 1
ATOM 1327 N N . ASN A 1 169 ? 18.376 -2.729 -25.218 1.00 81.88 169 ASN A N 1
ATOM 1328 C CA . ASN A 1 169 ? 19.435 -3.734 -25.145 1.00 81.88 169 ASN A CA 1
ATOM 1329 C C . ASN A 1 169 ? 19.313 -4.680 -23.939 1.00 81.88 169 ASN A C 1
ATOM 1331 O O . ASN A 1 169 ? 19.789 -5.807 -24.024 1.00 81.88 169 ASN A O 1
ATOM 1335 N N . LEU A 1 170 ? 18.667 -4.261 -22.846 1.00 80.75 170 LEU A N 1
ATOM 1336 C CA . LEU A 1 170 ? 18.463 -5.108 -21.665 1.00 80.75 170 LEU A CA 1
ATOM 1337 C C . LEU A 1 170 ? 17.302 -6.097 -21.830 1.00 80.75 170 LEU A C 1
ATOM 1339 O O . LEU A 1 170 ? 17.221 -7.071 -21.088 1.00 80.75 170 LEU A O 1
ATOM 1343 N N . ASN A 1 171 ? 16.438 -5.896 -22.830 1.00 78.25 171 ASN A N 1
ATOM 1344 C CA . ASN A 1 171 ? 15.329 -6.809 -23.121 1.00 78.25 171 ASN A CA 1
ATOM 1345 C C . ASN A 1 171 ? 15.772 -8.128 -23.771 1.00 78.25 171 ASN A C 1
ATOM 1347 O O . ASN A 1 171 ? 14.950 -9.021 -23.902 1.00 78.25 171 ASN A O 1
ATOM 1351 N N . ASN A 1 172 ? 17.037 -8.245 -24.186 1.00 72.94 172 ASN A N 1
ATOM 1352 C CA . ASN A 1 172 ? 17.554 -9.395 -24.941 1.00 72.94 172 ASN A CA 1
ATOM 1353 C C . ASN A 1 172 ? 18.354 -10.386 -24.067 1.00 72.94 172 ASN A C 1
ATOM 1355 O O . ASN A 1 172 ? 18.987 -11.308 -24.588 1.00 72.94 172 ASN A O 1
ATOM 1359 N N . ASN A 1 173 ? 18.392 -10.164 -22.747 1.00 62.75 173 ASN A N 1
ATOM 1360 C CA . ASN A 1 173 ? 19.226 -10.917 -21.800 1.00 62.75 173 ASN A CA 1
ATOM 1361 C C . ASN A 1 173 ? 18.615 -12.261 -21.358 1.00 62.75 173 ASN A C 1
ATOM 1363 O O . ASN A 1 173 ? 19.194 -12.969 -20.541 1.00 62.75 173 ASN A O 1
ATOM 1367 N N . ASP A 1 174 ? 17.472 -12.641 -21.917 1.00 58.09 174 ASP A N 1
ATOM 1368 C CA . ASP A 1 174 ? 16.719 -13.873 -21.671 1.00 58.09 174 ASP A CA 1
ATOM 1369 C C . ASP A 1 174 ? 17.206 -15.081 -22.498 1.00 58.09 174 ASP A C 1
ATOM 1371 O O . ASP A 1 174 ? 16.479 -16.051 -22.695 1.00 58.09 174 ASP A O 1
ATOM 1375 N N . GLY A 1 175 ? 18.455 -15.049 -22.970 1.00 56.28 175 GLY A N 1
ATOM 1376 C CA . GLY A 1 175 ? 19.040 -16.122 -23.781 1.00 56.28 175 GLY A CA 1
ATOM 1377 C C . GLY A 1 175 ? 18.896 -15.916 -25.287 1.00 56.28 175 GLY A C 1
ATOM 1378 O O . GLY A 1 175 ? 19.406 -16.733 -26.048 1.00 56.28 175 GLY A O 1
ATOM 1379 N N . THR A 1 176 ? 18.312 -14.800 -25.736 1.00 61.75 176 THR A N 1
ATOM 1380 C CA . THR A 1 176 ? 18.197 -14.450 -27.162 1.00 61.75 176 THR A CA 1
ATOM 1381 C C . THR A 1 176 ? 19.566 -14.403 -27.855 1.00 61.75 176 THR A C 1
ATOM 1383 O O . THR A 1 176 ? 19.724 -14.921 -28.957 1.00 61.75 176 THR A O 1
ATOM 1386 N N . VAL A 1 177 ? 20.599 -13.874 -27.189 1.00 63.75 177 VAL A N 1
ATOM 1387 C CA . VAL A 1 177 ? 21.985 -13.913 -27.700 1.00 63.75 177 VAL A CA 1
ATOM 1388 C C . VAL A 1 177 ? 22.503 -15.351 -27.819 1.00 63.75 177 VAL A C 1
ATOM 1390 O O . VAL A 1 177 ? 23.180 -15.674 -28.792 1.00 63.75 177 VAL A O 1
ATOM 1393 N N . GLY A 1 178 ? 22.158 -16.219 -26.864 1.00 62.31 178 GLY A N 1
ATOM 1394 C CA . GLY A 1 178 ? 22.488 -17.646 -26.903 1.00 62.31 178 GLY A CA 1
ATOM 1395 C C . GLY A 1 178 ? 21.805 -18.352 -28.071 1.00 62.31 178 GLY A C 1
ATOM 1396 O O . GLY A 1 178 ? 22.475 -19.002 -28.859 1.00 62.31 178 GLY A O 1
ATOM 1397 N N . MET A 1 179 ? 20.506 -18.120 -28.266 1.00 61.81 179 MET A N 1
ATOM 1398 C CA . MET A 1 179 ? 19.741 -18.664 -29.390 1.00 61.81 179 MET A CA 1
ATOM 1399 C C . MET A 1 179 ? 20.258 -18.181 -30.750 1.00 61.81 179 MET A C 1
ATOM 1401 O O . MET A 1 179 ? 20.346 -18.971 -31.686 1.00 61.81 179 MET A O 1
ATOM 1405 N N . VAL A 1 180 ? 20.630 -16.902 -30.873 1.00 66.19 180 VAL A N 1
ATOM 1406 C CA . VAL A 1 180 ? 21.244 -16.359 -32.096 1.00 66.19 180 VAL A CA 1
ATOM 1407 C C . VAL A 1 180 ? 22.618 -16.990 -32.336 1.00 66.19 180 VAL A C 1
ATOM 1409 O O . VAL A 1 180 ? 22.922 -17.380 -33.462 1.00 66.19 180 VAL A O 1
ATOM 1412 N N . ALA A 1 181 ? 23.436 -17.143 -31.292 1.00 66.12 181 ALA A N 1
ATOM 1413 C CA . ALA A 1 181 ? 24.735 -17.802 -31.395 1.00 66.12 181 ALA A CA 1
ATOM 1414 C C . ALA A 1 181 ? 24.608 -19.291 -31.764 1.00 66.12 181 ALA A C 1
ATOM 1416 O O . ALA A 1 181 ? 25.376 -19.784 -32.589 1.00 66.12 181 ALA A O 1
ATOM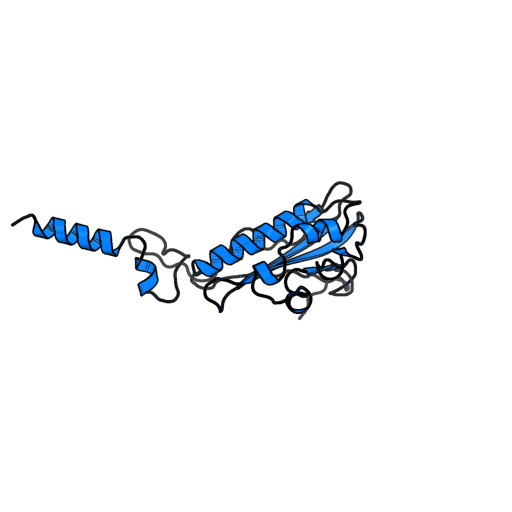 1417 N N . ASP A 1 182 ? 23.630 -19.998 -31.202 1.00 67.94 182 ASP A N 1
ATOM 1418 C CA . ASP A 1 182 ? 23.365 -21.408 -31.491 1.00 67.94 182 ASP A CA 1
ATOM 1419 C C . ASP A 1 182 ? 22.789 -21.600 -32.903 1.00 67.94 182 ASP A C 1
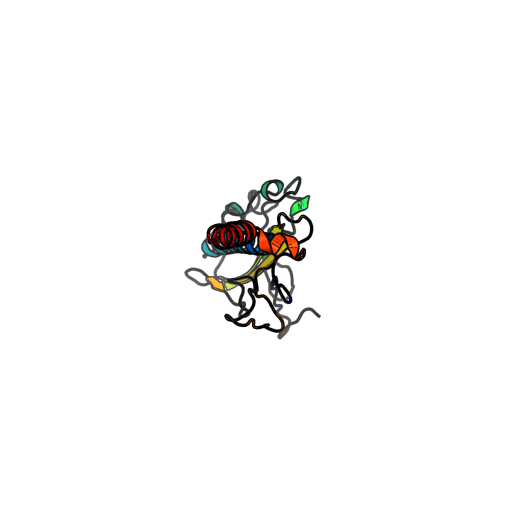ATOM 1421 O O . ASP A 1 182 ? 23.201 -22.518 -33.613 1.00 67.94 182 ASP A O 1
ATOM 1425 N N . SER A 1 183 ? 21.928 -20.688 -33.370 1.00 66.38 183 SER A N 1
ATOM 1426 C CA . SER A 1 183 ? 21.443 -20.660 -34.758 1.00 66.38 183 SER A CA 1
ATOM 1427 C C . SER A 1 183 ? 22.578 -20.413 -35.754 1.00 66.38 183 SER A C 1
ATOM 1429 O O . SER A 1 183 ? 22.686 -21.118 -36.754 1.00 66.38 183 SER A O 1
ATOM 1431 N N . ALA A 1 184 ? 23.472 -19.462 -35.469 1.00 64.94 184 ALA A N 1
ATOM 1432 C CA . ALA A 1 184 ? 24.630 -19.187 -36.320 1.00 64.94 184 ALA A CA 1
ATOM 1433 C C . ALA A 1 184 ? 25.606 -20.379 -36.380 1.00 64.94 184 ALA A C 1
ATOM 1435 O O . ALA A 1 184 ? 26.212 -20.646 -37.418 1.00 64.94 184 ALA A O 1
ATOM 1436 N N . ARG A 1 185 ? 25.741 -21.138 -35.283 1.00 63.84 185 ARG A N 1
ATOM 1437 C CA . ARG A 1 185 ? 26.517 -22.389 -35.253 1.00 63.84 185 ARG A CA 1
ATOM 1438 C C . ARG A 1 185 ? 25.866 -23.503 -36.068 1.00 63.84 185 ARG A C 1
ATOM 1440 O O . ARG A 1 185 ? 26.585 -24.262 -36.711 1.00 63.84 185 ARG A O 1
ATOM 1447 N N . ALA A 1 186 ? 24.537 -23.598 -36.057 1.00 59.72 186 ALA A N 1
ATOM 1448 C CA . ALA A 1 186 ? 23.805 -24.570 -36.863 1.00 59.72 186 ALA A CA 1
ATOM 1449 C C . ALA A 1 186 ? 23.944 -24.288 -38.371 1.00 59.72 186 ALA A C 1
ATOM 1451 O O . ALA A 1 186 ? 24.154 -25.217 -39.148 1.00 59.72 186 ALA A O 1
ATOM 1452 N N . GLU A 1 187 ? 23.914 -23.017 -38.783 1.00 57.41 187 GLU A N 1
ATOM 1453 C CA . GLU A 1 187 ? 24.138 -22.623 -40.182 1.00 57.41 187 GLU A CA 1
ATOM 1454 C C . GLU A 1 187 ? 25.594 -22.851 -40.631 1.00 57.41 187 GLU A C 1
ATOM 1456 O O . GLU A 1 187 ? 25.835 -23.282 -41.757 1.00 57.41 187 GLU A O 1
ATOM 1461 N N . GLY A 1 188 ? 26.575 -22.665 -39.740 1.00 54.44 188 GLY A N 1
ATOM 1462 C CA . GLY A 1 188 ? 27.994 -22.912 -40.030 1.00 54.44 188 GLY A CA 1
ATOM 1463 C C . GLY A 1 188 ? 28.416 -24.388 -40.099 1.00 54.44 188 GLY A C 1
ATOM 1464 O O . GLY A 1 188 ? 29.517 -24.673 -40.557 1.00 54.44 188 GLY A O 1
ATOM 1465 N N . ALA A 1 189 ? 27.571 -25.327 -39.661 1.00 53.66 189 ALA A N 1
ATOM 1466 C CA . ALA A 1 189 ? 27.869 -26.766 -39.642 1.00 53.66 189 ALA A CA 1
ATOM 1467 C C . ALA A 1 189 ? 27.414 -27.517 -40.912 1.00 53.66 189 ALA A C 1
ATOM 1469 O O . ALA A 1 189 ? 27.483 -28.744 -40.958 1.00 53.66 189 ALA A O 1
ATOM 1470 N N . SER A 1 190 ? 26.925 -26.793 -41.925 1.00 52.53 190 SER A N 1
ATOM 1471 C CA . SER A 1 190 ? 26.395 -27.357 -43.176 1.00 52.53 190 SER A CA 1
ATOM 1472 C C . SER A 1 190 ? 27.256 -27.070 -44.420 1.00 52.53 190 SER A C 1
ATOM 1474 O O . SER A 1 190 ? 26.747 -27.107 -45.540 1.00 52.53 190 SER A O 1
ATOM 1476 N N . PHE A 1 191 ? 28.566 -26.865 -44.231 1.00 47.72 191 PHE A N 1
ATOM 1477 C CA . PHE A 1 191 ? 29.574 -26.822 -45.300 1.00 47.72 191 PHE A CA 1
ATOM 1478 C C . PHE A 1 191 ? 30.674 -27.863 -45.085 1.00 47.72 191 PHE A C 1
ATOM 1480 O O . PHE A 1 191 ? 31.128 -28.009 -43.928 1.00 47.72 191 PHE A O 1
#

Sequence (191 aa):
ILHSYMGYRTCYYRTLAVASASRPLLDAYKRCRYYLDAAIALIRPGATTGEVVSVWPKAQEFGFPDEEAAFALQFGHGVGLSIWEKPVFSRLVSLDHPEPIQEGMVFALETFWPAADGWSAARIEEQLVVTADGFEVMTRFPAEQLMVAGHRYYTATGPLPTTRETQSNLNNNDGTVGMVADSARAEGASF

Foldseek 3Di:
DQDDDVLFGDDWDAAAAEQAAEPLAQVQLQVQVVLQVQLQQQFAFFGWLLNSCVSPDFQVVQPHPGQVRCFPAFWKAFTTNDRHHDDIRGPVDCNVPIDTHHAFTKMKGKHKHAGPVRPDIDITIWIWGHHNGGIDTPDDDDRNGHHHDDDWDADPVGTDDRHDDPPNVVRCPPCVVVVVVVVVVVVVVPD

pLDDT: mean 91.35, std 11.86, range [47.72, 98.81]

Secondary structure (DSSP, 8-state):
---EETTEE------EEES-B-HHHHHHHHHHHHHHHHHHTT-STT-BHHHHHTTSPPGGGGT-SSTTTTTTTSEEEE-SSSSSEEEEE-TTTTTTS--B--TT-EEEEEEEEE-TTSS-EEEEEEEEEE-SSSEEE---S--SS-EEES---EETTEEPPSB--SSGGGGGTTTHHHHHHHHHHHHHT--